Protein AF-A0AAD0YKT8-F1 (afdb_monomer_lite)

Radius of gyration: 22.86 Å; chains: 1; bounding box: 56×43×62 Å

Organism: Chryseobacterium nakagawai (NCBI:txid1241982)

Foldseek 3Di:
DVVVVVVVLVVVLCVVDDDDDDPVVQVVLVVVQVVCVVVVVVVVNQVSCQVNLCNQQVDRDGSLVSVLVVVLCVLLPVPDGSPLCRLQVVQWDADPVRHTARHDDPVLVVVLVVLVVVLVCLVPVVVVVLVVCCVPDPPVVSVVSVVVSVVVNVVSSVVNVVSVSSVSSVVSNVSNVVSVVVVVVVVVVD

pLDDT: mean 79.94, std 13.32, range [42.19, 93.19]

Sequence (190 aa):
MINEAFNLLFKIVDKFFEPKSSLKKTEELEKLFTIIRENHLENQKEIAEEKLFELQTGIKTNLAFAQKLKAFKEYVGGKYDWSVYRKIFLYLQENEQGKIIVNITKYQEYTANALMYFTLFIFGGGFITILLIESFIPKNIYHIIIFLYIVVSLFFLFLIYLISNDYLAMQVKKQVKKIEANRESQNDQI

Secondary structure (DSSP, 8-state):
-HHHHHHHHHHHHHHHHPPP--THHHHHHHHHHHHHHHTT-HHHHHHHHHHHHHHHHS----HHHHHHHHHHHHHTTS-S-HHHHHHTGGGEEE-TTS-EEE---HHHHHHHHHHHHHHHHHHHHHHHHHHHHGGGS-HHHHHHHHHHHHHHHHHHHHHHHHTHHHHHHHHHHHHHHHHHHHHHHHHTT-

Structure (mmCIF, N/CA/C/O backbone):
data_AF-A0AAD0YKT8-F1
#
_entry.id   AF-A0AAD0YKT8-F1
#
loop_
_atom_site.group_PDB
_atom_site.id
_atom_site.type_symbol
_atom_site.label_atom_id
_atom_site.label_alt_id
_atom_site.label_comp_id
_atom_site.label_asym_id
_atom_site.label_entity_id
_atom_site.label_seq_id
_atom_site.pdbx_PDB_ins_code
_atom_site.Cartn_x
_atom_site.Cartn_y
_atom_site.Cartn_z
_atom_site.occupancy
_atom_site.B_iso_or_equiv
_atom_site.auth_seq_id
_atom_site.auth_comp_id
_atom_site.auth_asym_id
_atom_site.auth_atom_id
_atom_site.pdbx_PDB_model_num
ATOM 1 N N . MET A 1 1 ? 0.828 15.350 -9.641 1.00 42.19 1 MET A N 1
ATOM 2 C CA . MET A 1 1 ? 1.537 14.595 -10.696 1.00 42.19 1 MET A CA 1
ATOM 3 C C . MET A 1 1 ? 2.024 13.210 -10.263 1.00 42.19 1 MET A C 1
ATOM 5 O O . MET A 1 1 ? 1.361 12.250 -10.619 1.00 42.19 1 MET A O 1
ATOM 9 N N . ILE A 1 2 ? 3.103 13.041 -9.480 1.00 44.03 2 ILE A N 1
ATOM 10 C CA . ILE A 1 2 ? 3.653 11.691 -9.179 1.00 44.03 2 ILE A CA 1
ATOM 11 C C . ILE A 1 2 ? 2.667 10.784 -8.401 1.00 44.03 2 ILE A C 1
ATOM 13 O O . ILE A 1 2 ? 2.453 9.635 -8.778 1.00 44.03 2 ILE A O 1
ATOM 17 N N . ASN A 1 3 ? 1.982 11.307 -7.376 1.00 51.03 3 ASN A N 1
ATOM 18 C CA . ASN A 1 3 ? 0.977 10.537 -6.620 1.00 51.03 3 ASN A CA 1
ATOM 19 C C . ASN A 1 3 ? -0.258 10.135 -7.452 1.00 51.03 3 ASN A C 1
ATOM 21 O O . ASN A 1 3 ? -0.902 9.135 -7.146 1.00 51.03 3 ASN A O 1
ATOM 25 N N . GLU A 1 4 ? -0.604 10.897 -8.492 1.00 57.62 4 GLU A N 1
ATOM 26 C CA . GLU A 1 4 ? -1.760 10.600 -9.354 1.00 57.62 4 GLU A CA 1
ATOM 27 C C . GLU A 1 4 ? -1.446 9.462 -10.323 1.00 57.62 4 GLU A C 1
ATOM 29 O O . GLU A 1 4 ? -2.275 8.572 -10.499 1.00 57.62 4 GLU A O 1
ATOM 34 N N . ALA A 1 5 ? -0.228 9.442 -10.872 1.00 53.59 5 ALA A N 1
ATOM 35 C CA . ALA A 1 5 ? 0.253 8.346 -11.707 1.00 53.59 5 ALA A CA 1
ATOM 36 C C . ALA A 1 5 ? 0.273 7.014 -10.934 1.00 53.59 5 ALA A C 1
ATOM 38 O O . ALA A 1 5 ? -0.170 5.993 -11.456 1.00 53.59 5 ALA A O 1
ATOM 39 N N . PHE A 1 6 ? 0.693 7.030 -9.663 1.00 57.69 6 PHE A N 1
ATOM 40 C CA . PHE A 1 6 ? 0.661 5.838 -8.810 1.00 57.69 6 PHE A CA 1
ATOM 41 C C . PHE A 1 6 ? -0.758 5.367 -8.508 1.00 57.69 6 PHE A C 1
ATOM 43 O O . PHE A 1 6 ? -1.052 4.183 -8.658 1.00 57.69 6 PHE A O 1
ATOM 50 N N . ASN A 1 7 ? -1.665 6.281 -8.157 1.00 63.66 7 ASN A N 1
ATOM 51 C CA . ASN A 1 7 ? -3.062 5.924 -7.909 1.00 63.66 7 ASN A CA 1
ATOM 52 C C . ASN A 1 7 ? -3.746 5.335 -9.155 1.00 63.66 7 ASN A C 1
ATOM 54 O O . ASN A 1 7 ? -4.570 4.431 -9.026 1.00 63.66 7 ASN A O 1
ATOM 58 N N . LEU A 1 8 ? -3.409 5.818 -10.356 1.00 66.00 8 LEU A N 1
ATOM 59 C CA . LEU A 1 8 ? -3.916 5.259 -11.610 1.00 66.00 8 LEU A CA 1
ATOM 60 C C . LEU A 1 8 ? -3.390 3.833 -11.844 1.00 66.00 8 LEU A C 1
ATOM 62 O O . LEU A 1 8 ? -4.160 2.946 -12.207 1.00 66.00 8 LEU A O 1
ATOM 66 N N . LEU A 1 9 ? -2.101 3.603 -11.583 1.00 54.84 9 LEU A N 1
ATOM 67 C CA . LEU A 1 9 ? -1.457 2.303 -11.765 1.00 54.84 9 LEU A CA 1
ATOM 68 C C . LEU A 1 9 ? -2.039 1.240 -10.818 1.00 54.84 9 LEU A C 1
ATOM 70 O O . LEU A 1 9 ? -2.384 0.149 -11.267 1.00 54.84 9 LEU A O 1
ATOM 74 N N . PHE A 1 10 ? -2.266 1.584 -9.544 1.00 64.12 10 PHE A N 1
ATOM 75 C CA . PHE A 1 10 ? -2.936 0.686 -8.593 1.00 64.12 10 PHE A CA 1
ATOM 76 C C . PHE A 1 10 ? -4.385 0.385 -8.976 1.00 64.12 10 PHE A C 1
ATOM 78 O O . PHE A 1 10 ? -4.797 -0.765 -8.887 1.00 64.12 10 PHE A O 1
ATOM 85 N N . LYS A 1 11 ? -5.145 1.367 -9.480 1.00 66.50 11 LYS A N 1
ATOM 86 C CA . LYS A 1 11 ? -6.510 1.121 -9.979 1.00 66.50 11 LYS A CA 1
ATOM 87 C C . LYS A 1 11 ? -6.543 0.130 -11.141 1.00 66.50 11 LYS A C 1
ATOM 89 O O . LYS A 1 11 ? -7.468 -0.674 -11.226 1.00 66.50 11 LYS A O 1
ATOM 94 N N . ILE A 1 12 ? -5.566 0.200 -12.045 1.00 66.06 12 ILE A N 1
ATOM 95 C CA . ILE A 1 12 ? -5.468 -0.728 -13.176 1.00 66.06 12 ILE A CA 1
ATOM 96 C C . ILE A 1 12 ? -5.161 -2.134 -12.663 1.00 66.06 12 ILE A C 1
ATOM 98 O O . ILE A 1 12 ? -5.879 -3.064 -13.017 1.00 66.06 12 ILE A O 1
ATOM 102 N N . VAL A 1 13 ? -4.156 -2.278 -11.794 1.00 61.44 13 VAL A N 1
ATOM 103 C CA . VAL A 1 13 ? -3.794 -3.568 -11.184 1.00 61.44 13 VAL A CA 1
ATOM 104 C C . VAL A 1 13 ? -4.985 -4.163 -10.430 1.00 61.44 13 VAL A C 1
ATOM 106 O O . VAL A 1 13 ? -5.355 -5.307 -10.671 1.00 61.44 13 VAL A O 1
ATOM 109 N N . ASP A 1 14 ? -5.661 -3.372 -9.601 1.00 63.09 14 ASP A N 1
ATOM 110 C CA . ASP A 1 14 ? -6.811 -3.825 -8.818 1.00 63.09 14 ASP A CA 1
ATOM 111 C C . ASP A 1 14 ? -7.956 -4.335 -9.700 1.00 63.09 14 ASP A C 1
ATOM 113 O O . ASP A 1 14 ? -8.530 -5.388 -9.425 1.00 63.09 14 ASP A O 1
ATOM 117 N N . LYS A 1 15 ? -8.228 -3.663 -10.824 1.00 66.06 15 LYS A N 1
ATOM 118 C CA . LYS A 1 15 ? -9.271 -4.074 -11.773 1.00 66.06 15 LYS A CA 1
ATOM 119 C C . LYS A 1 15 ? -9.004 -5.442 -12.416 1.00 66.06 15 LYS A C 1
ATOM 121 O O . LYS A 1 15 ? -9.956 -6.123 -12.788 1.00 66.06 15 LYS A O 1
ATOM 126 N N . PHE A 1 16 ? -7.742 -5.846 -12.560 1.00 53.19 16 PHE A N 1
ATOM 127 C CA . PHE A 1 16 ? -7.382 -7.153 -13.120 1.00 53.19 16 PHE A CA 1
ATOM 128 C C . PHE A 1 16 ? -7.473 -8.299 -12.102 1.00 53.19 16 PHE A C 1
ATOM 130 O O . PHE A 1 16 ? -7.630 -9.446 -12.514 1.00 53.19 16 PHE A O 1
ATOM 137 N N . PHE A 1 17 ? -7.408 -8.006 -10.798 1.00 53.75 17 PHE A N 1
ATOM 138 C CA . PHE A 1 17 ? -7.297 -9.021 -9.740 1.00 53.75 17 PHE A CA 1
ATOM 139 C C . PHE A 1 17 ? -8.475 -9.055 -8.748 1.00 53.75 17 PHE A C 1
ATOM 141 O O . PHE A 1 17 ? -8.468 -9.870 -7.826 1.00 53.75 17 PHE A O 1
ATOM 148 N N . GLU A 1 18 ? -9.499 -8.212 -8.903 1.00 53.56 18 GLU A N 1
ATOM 149 C CA . GLU A 1 18 ? -10.635 -8.176 -7.974 1.00 53.56 18 GLU A CA 1
ATOM 150 C C . GLU A 1 18 ? -11.620 -9.355 -8.141 1.00 53.56 18 GLU A C 1
ATOM 152 O O . GLU A 1 18 ? -12.214 -9.534 -9.209 1.00 53.56 18 GLU A O 1
ATOM 157 N N . PRO A 1 19 ? -11.901 -10.130 -7.072 1.00 46.78 19 PRO A N 1
ATOM 158 C CA . PRO A 1 19 ? -13.000 -11.087 -7.072 1.00 46.78 19 PRO A CA 1
ATOM 159 C C . PRO A 1 19 ? -14.358 -10.384 -6.882 1.00 46.78 19 PRO A C 1
ATOM 161 O O . PRO A 1 19 ? -14.564 -9.622 -5.934 1.00 46.78 19 PRO A O 1
ATOM 164 N N . LYS A 1 20 ? -15.323 -10.689 -7.763 1.00 44.91 20 LYS A N 1
ATOM 165 C CA . LYS A 1 20 ? -16.734 -10.261 -7.663 1.00 44.91 20 LYS A CA 1
ATOM 166 C C . LYS A 1 20 ? -17.382 -10.851 -6.402 1.00 44.91 20 LYS A C 1
ATOM 168 O O . LYS A 1 20 ? -17.453 -12.070 -6.276 1.00 44.91 20 LYS A O 1
ATOM 173 N N . SER A 1 21 ? -17.916 -10.018 -5.505 1.00 51.94 21 SER A N 1
ATOM 174 C CA . SER A 1 21 ? -18.688 -10.478 -4.334 1.00 51.94 21 SER A CA 1
ATOM 175 C C . SER A 1 21 ? -20.163 -10.058 -4.415 1.00 51.94 21 SER A C 1
ATOM 177 O O . SER A 1 21 ? -20.499 -9.025 -4.991 1.00 51.94 21 SER A O 1
ATOM 179 N N . SER A 1 22 ? -21.054 -10.927 -3.921 1.00 47.28 22 SER A N 1
ATOM 180 C CA . SER A 1 22 ? -22.502 -10.915 -4.175 1.00 47.28 22 SER A CA 1
ATOM 181 C C . SER A 1 22 ? -23.317 -10.204 -3.082 1.00 47.28 22 SER A C 1
ATOM 183 O O . SER A 1 22 ? -23.338 -10.660 -1.939 1.00 47.28 22 SER A O 1
ATOM 185 N N . LEU A 1 23 ? -24.090 -9.185 -3.470 1.00 50.62 23 LEU A N 1
ATOM 186 C CA . LEU A 1 23 ? -25.026 -8.395 -2.645 1.00 50.62 23 LEU A CA 1
ATOM 187 C C . LEU A 1 23 ? -26.117 -9.201 -1.899 1.00 50.62 23 LEU A C 1
ATOM 189 O O . LEU A 1 23 ? -26.673 -8.713 -0.923 1.00 50.62 23 LEU A O 1
ATOM 193 N N . LYS A 1 24 ? -26.413 -10.442 -2.312 1.00 51.94 24 LYS A N 1
ATOM 194 C CA . LYS A 1 24 ? -27.511 -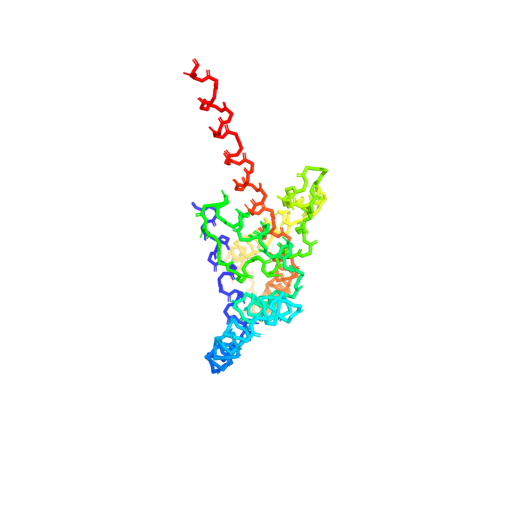11.263 -1.757 1.00 51.94 24 LYS A CA 1
ATOM 195 C C . LYS A 1 24 ? -27.321 -11.718 -0.300 1.00 51.94 24 LYS A C 1
ATOM 197 O O . LYS A 1 24 ? -28.300 -12.049 0.351 1.00 51.94 24 LYS A O 1
ATOM 202 N N . LYS A 1 25 ? -26.084 -11.757 0.214 1.00 57.28 25 LYS A N 1
ATOM 203 C CA . LYS A 1 25 ? -25.793 -12.244 1.579 1.00 57.28 25 LYS A CA 1
ATOM 204 C C . LYS A 1 25 ? -26.094 -11.222 2.683 1.00 57.28 25 LYS A C 1
ATOM 206 O O . LYS A 1 25 ? -26.173 -11.605 3.845 1.00 57.28 25 LYS A O 1
ATOM 211 N N . THR A 1 26 ? -26.234 -9.943 2.343 1.00 60.00 26 THR A N 1
ATOM 212 C CA . THR A 1 26 ? -26.329 -8.854 3.327 1.00 60.00 26 THR A CA 1
ATOM 213 C C . THR A 1 26 ? -27.750 -8.695 3.883 1.00 60.00 26 THR A C 1
ATOM 215 O O . THR A 1 26 ? -27.910 -8.541 5.090 1.00 60.00 26 THR A O 1
ATOM 218 N N . GLU A 1 27 ? -28.781 -8.831 3.040 1.00 64.25 27 GLU A N 1
ATOM 219 C CA . GLU A 1 27 ? -30.197 -8.718 3.447 1.00 64.25 27 GLU A CA 1
ATOM 220 C C . GLU A 1 27 ? -30.650 -9.846 4.389 1.00 64.25 27 GLU A C 1
ATOM 222 O O . GLU A 1 27 ? -31.401 -9.613 5.336 1.00 64.25 27 GLU A O 1
ATOM 227 N N . GLU A 1 28 ? -30.203 -11.085 4.155 1.00 65.44 28 GLU A N 1
ATOM 228 C CA . GLU A 1 28 ? -30.538 -12.220 5.030 1.00 65.44 28 GLU A CA 1
ATOM 229 C C . GLU A 1 28 ? -29.922 -12.059 6.426 1.00 65.44 28 GLU A C 1
ATOM 231 O O . GLU A 1 28 ? -30.530 -12.446 7.425 1.00 65.44 28 GLU A O 1
ATOM 236 N N . LEU A 1 29 ? -28.747 -11.426 6.510 1.00 62.66 29 LEU A N 1
ATOM 237 C CA . LEU A 1 29 ? -28.078 -11.171 7.779 1.00 62.66 29 LEU A CA 1
ATOM 238 C C . LEU A 1 29 ? -28.709 -10.021 8.568 1.00 62.66 29 LEU A C 1
ATOM 240 O O . LEU A 1 29 ? -28.784 -10.101 9.791 1.00 62.66 29 LEU A O 1
ATOM 244 N N . GLU A 1 30 ? -29.193 -8.975 7.893 1.00 64.88 30 GLU A N 1
ATOM 245 C CA . GLU A 1 30 ? -29.959 -7.896 8.535 1.00 64.88 30 GLU A CA 1
ATOM 246 C C . GLU A 1 30 ? -31.268 -8.416 9.146 1.00 64.88 30 GLU A C 1
ATOM 248 O O . GLU A 1 30 ? -31.637 -8.038 10.263 1.00 64.88 30 GLU A O 1
ATOM 253 N N . LYS A 1 31 ? -31.938 -9.357 8.471 1.00 68.94 31 LYS A N 1
ATOM 254 C CA . LYS A 1 31 ? -33.112 -10.046 9.029 1.00 68.94 31 LYS A CA 1
ATOM 255 C C . LYS A 1 31 ? -32.754 -10.867 10.266 1.00 68.94 31 LYS A C 1
ATOM 257 O O . LYS A 1 31 ? -33.456 -10.780 11.271 1.00 68.94 31 LYS A O 1
ATOM 262 N N . LEU A 1 32 ? -31.637 -11.599 10.231 1.00 63.81 32 LEU A N 1
ATOM 263 C CA . LEU A 1 32 ? -31.126 -12.338 11.391 1.00 63.81 32 LEU A CA 1
ATOM 264 C C . LEU A 1 32 ? -30.825 -11.396 12.573 1.00 63.81 32 LEU A C 1
ATOM 266 O O . LEU A 1 32 ? -31.144 -11.705 13.718 1.00 63.81 32 LEU A O 1
ATOM 270 N N . PHE A 1 33 ? -30.283 -10.212 12.286 1.00 64.38 33 PHE A N 1
ATOM 271 C CA . PHE A 1 33 ? -30.020 -9.162 13.270 1.00 64.38 33 PHE A CA 1
ATOM 272 C C . PHE A 1 33 ? -31.267 -8.644 13.965 1.00 64.38 33 PHE A C 1
ATOM 274 O O . PHE A 1 33 ? -31.279 -8.444 15.179 1.00 64.38 33 PHE A O 1
ATOM 281 N N . THR A 1 34 ? -32.306 -8.413 13.169 1.00 66.62 34 THR A N 1
ATOM 282 C CA . THR A 1 34 ? -33.594 -7.925 13.653 1.00 66.62 34 THR A CA 1
ATOM 283 C C . THR A 1 34 ? -34.168 -8.922 14.661 1.00 66.62 34 THR A C 1
ATOM 285 O O . THR A 1 34 ? -34.516 -8.537 15.773 1.00 66.62 34 THR A O 1
ATOM 288 N N . ILE A 1 35 ? -34.097 -10.219 14.342 1.00 66.62 35 ILE A N 1
ATOM 289 C CA . ILE A 1 35 ? -34.542 -11.314 15.213 1.00 66.62 35 ILE A CA 1
ATOM 290 C C . ILE A 1 35 ? -33.704 -11.404 16.500 1.00 66.62 35 ILE A C 1
ATOM 292 O O . ILE A 1 35 ? -34.259 -11.560 17.586 1.00 66.62 35 ILE A O 1
ATOM 296 N N . ILE A 1 36 ? -32.374 -11.293 16.419 1.00 63.44 36 ILE A N 1
ATOM 297 C CA . ILE A 1 36 ? -31.488 -11.352 17.600 1.00 63.44 36 ILE A CA 1
ATOM 298 C C . ILE A 1 36 ? -31.750 -10.168 18.543 1.00 63.44 36 ILE A C 1
ATOM 300 O O . ILE A 1 36 ? -31.779 -10.342 19.763 1.00 63.44 36 ILE A O 1
ATOM 304 N N . ARG A 1 37 ? -31.979 -8.973 17.980 1.00 62.53 37 ARG A N 1
ATOM 305 C CA . ARG A 1 37 ? -32.278 -7.752 18.738 1.00 62.53 37 ARG A CA 1
ATOM 306 C C . ARG A 1 37 ? -33.639 -7.822 19.428 1.00 62.53 37 ARG A C 1
ATOM 308 O O . ARG A 1 37 ? -33.756 -7.367 20.559 1.00 62.53 37 ARG A O 1
ATOM 315 N N . GLU A 1 38 ? -34.641 -8.385 18.760 1.00 65.56 38 GLU A N 1
ATOM 316 C CA . GLU A 1 38 ? -36.001 -8.537 19.293 1.00 65.56 38 GLU A CA 1
ATOM 317 C C . GLU A 1 38 ? -36.100 -9.589 20.407 1.00 65.56 38 GLU A C 1
ATOM 319 O O . GLU A 1 38 ? -36.952 -9.469 21.280 1.00 65.56 38 GLU A O 1
ATOM 324 N N . ASN A 1 39 ? -35.210 -10.586 20.424 1.00 67.31 39 ASN A N 1
ATOM 325 C CA . ASN A 1 39 ? -35.242 -11.686 21.395 1.00 67.31 39 ASN A CA 1
ATOM 326 C C . ASN A 1 39 ? -34.249 -11.534 22.566 1.00 67.31 39 ASN A C 1
ATOM 328 O O . ASN A 1 39 ? -34.044 -12.491 23.308 1.00 67.31 39 ASN A O 1
ATOM 332 N N . HIS A 1 40 ? -33.623 -10.362 22.743 1.00 58.72 40 HIS A N 1
ATOM 333 C CA . HIS A 1 40 ? -32.665 -10.080 23.830 1.00 58.72 40 HIS A CA 1
ATOM 334 C C . HIS A 1 40 ? -31.523 -11.113 23.958 1.00 58.72 40 HIS A C 1
ATOM 336 O O . HIS A 1 40 ? -31.027 -11.397 25.048 1.00 58.72 40 HIS A O 1
ATOM 342 N N . LEU A 1 41 ? -31.074 -11.682 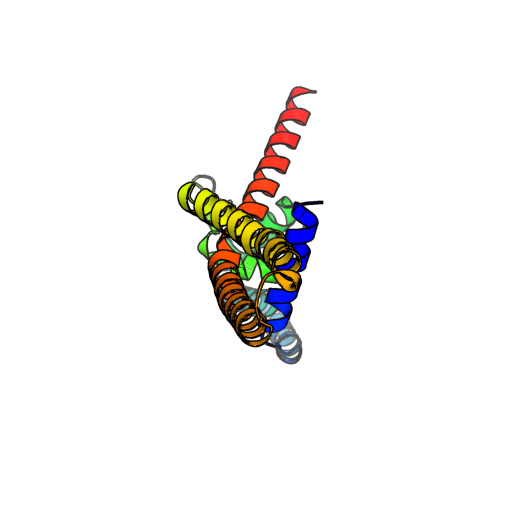22.835 1.00 60.28 41 LEU A N 1
ATOM 343 C CA . LEU A 1 41 ? -29.986 -12.663 22.800 1.00 60.28 41 LEU A CA 1
ATOM 344 C C . LEU A 1 41 ? -28.626 -11.949 22.806 1.00 60.28 41 LEU A C 1
ATOM 346 O O . LEU A 1 41 ? -27.893 -11.953 21.817 1.00 60.28 41 LEU A O 1
ATOM 350 N N . GLU A 1 42 ? -28.296 -11.321 23.934 1.00 61.69 42 GLU A N 1
ATOM 351 C CA . GLU A 1 42 ? -27.117 -10.458 24.113 1.00 61.69 42 GLU A CA 1
ATOM 352 C C . GLU A 1 42 ? -25.803 -11.171 23.738 1.00 61.69 42 GLU A C 1
ATOM 354 O O . GLU A 1 42 ? -24.990 -10.626 22.994 1.00 61.69 42 GLU A O 1
ATOM 359 N N . ASN A 1 43 ? -25.660 -12.446 24.120 1.00 59.66 43 ASN A N 1
ATOM 360 C CA . ASN A 1 43 ? -24.484 -13.270 23.806 1.00 59.66 43 ASN A CA 1
ATOM 361 C C . ASN A 1 43 ? -24.345 -13.614 22.309 1.00 59.66 43 ASN A C 1
ATOM 363 O O . ASN A 1 43 ? -23.267 -13.996 21.861 1.00 59.66 43 ASN A O 1
ATOM 367 N N . GLN A 1 44 ? -25.424 -13.523 21.524 1.00 65.62 44 GLN A N 1
ATOM 368 C CA . GLN A 1 44 ? -25.399 -13.779 20.075 1.00 65.62 44 GLN A CA 1
ATOM 369 C C . GLN A 1 44 ? -25.286 -12.492 19.254 1.00 65.62 44 GLN A C 1
ATOM 371 O O . GLN A 1 44 ? -24.928 -12.540 18.076 1.00 65.62 44 GLN A O 1
ATOM 376 N N . LYS A 1 45 ? -25.562 -11.341 19.875 1.00 69.81 45 LYS A N 1
ATOM 377 C CA . LYS A 1 45 ? -25.492 -10.027 19.240 1.00 69.81 45 LYS A CA 1
ATOM 378 C C . LYS A 1 45 ? -24.069 -9.688 18.807 1.00 69.81 45 LYS A C 1
ATOM 380 O O . LYS A 1 45 ? -23.880 -9.268 17.672 1.00 69.81 45 LYS A O 1
ATOM 385 N N . GLU A 1 46 ? -23.071 -9.943 19.652 1.00 74.00 46 GLU A N 1
ATOM 386 C CA . GLU A 1 46 ? -21.668 -9.660 19.316 1.00 74.00 46 GLU A CA 1
ATOM 387 C C . GLU A 1 46 ? -21.191 -10.475 18.108 1.00 74.00 46 GLU A C 1
ATOM 389 O O . GLU A 1 46 ? -20.654 -9.923 17.150 1.00 74.00 46 GLU A O 1
ATOM 394 N N . ILE A 1 47 ? -21.485 -11.777 18.102 1.00 75.31 47 ILE A N 1
ATOM 395 C CA . ILE A 1 47 ? -21.138 -12.692 17.005 1.00 75.31 47 ILE A CA 1
ATOM 396 C C . ILE A 1 47 ? -21.827 -12.265 15.703 1.00 75.31 47 ILE A C 1
ATOM 398 O O . ILE A 1 47 ? -21.233 -12.323 14.621 1.00 75.31 47 ILE A O 1
ATOM 402 N N . ALA A 1 48 ? -23.083 -11.823 15.789 1.00 70.75 48 ALA A N 1
ATOM 403 C CA . ALA A 1 48 ? -23.790 -11.282 14.641 1.00 70.75 48 ALA A CA 1
ATOM 404 C C . ALA A 1 48 ? -23.111 -9.997 14.137 1.00 70.75 48 ALA A C 1
ATOM 406 O O . ALA A 1 48 ? -22.904 -9.866 12.930 1.00 70.75 48 ALA A O 1
ATOM 407 N N . GLU A 1 49 ? -22.711 -9.077 15.025 1.00 75.12 49 GLU A N 1
ATOM 408 C CA . GLU A 1 49 ? -22.110 -7.782 14.651 1.00 75.12 49 GLU A CA 1
ATOM 409 C C . GLU A 1 49 ? -20.759 -7.989 13.964 1.00 75.12 49 GLU A C 1
ATOM 411 O O . GLU A 1 49 ? -20.482 -7.359 12.939 1.00 75.12 49 GLU A O 1
ATOM 416 N N . GLU A 1 50 ? -19.966 -8.940 14.454 1.00 78.62 50 GLU A N 1
ATOM 417 C CA . GLU A 1 50 ? -18.735 -9.394 13.808 1.00 78.62 50 GLU A CA 1
ATOM 418 C C . GLU A 1 50 ? -18.999 -9.950 12.408 1.00 78.62 50 GLU A C 1
ATOM 420 O O . GLU A 1 50 ? -18.307 -9.593 11.452 1.00 78.62 50 GLU A O 1
ATOM 425 N N . LYS A 1 51 ? -20.031 -10.786 12.252 1.00 73.81 51 LYS A N 1
ATOM 426 C CA . LYS A 1 51 ? -20.391 -11.372 10.955 1.00 73.81 51 LYS A CA 1
ATOM 427 C C . LYS A 1 51 ? -20.911 -10.345 9.959 1.00 73.81 51 LYS A C 1
ATOM 429 O O . LYS A 1 51 ? -20.565 -10.417 8.779 1.00 73.81 51 LYS A O 1
ATOM 434 N N . LEU A 1 52 ? -21.705 -9.380 10.411 1.00 76.56 52 LEU A N 1
ATOM 435 C CA . LEU A 1 52 ? -22.172 -8.277 9.577 1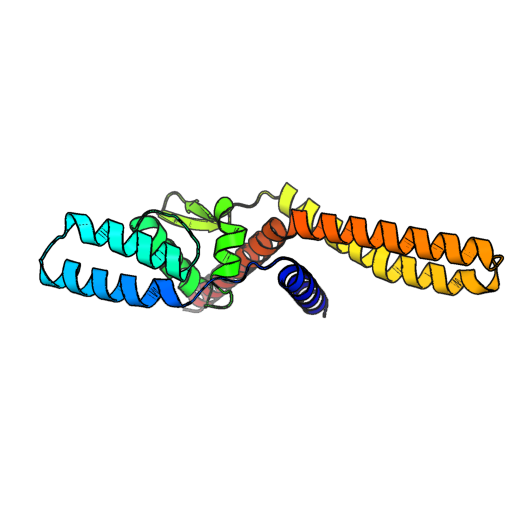.00 76.56 52 LEU A CA 1
ATOM 436 C C . LEU A 1 52 ? -20.998 -7.404 9.136 1.00 76.56 52 LEU A C 1
ATOM 438 O O . LEU A 1 52 ? -20.896 -7.053 7.962 1.00 76.56 52 LEU A O 1
ATOM 442 N N . PHE A 1 53 ? -20.077 -7.109 10.054 1.00 80.75 53 PHE A N 1
ATOM 443 C CA . PHE A 1 53 ? -18.858 -6.381 9.735 1.00 80.75 53 PHE A CA 1
ATOM 444 C C . PHE A 1 53 ? -17.988 -7.134 8.722 1.00 80.75 53 PHE A C 1
ATOM 446 O O . PHE A 1 53 ? -17.548 -6.537 7.738 1.00 80.75 53 PHE A O 1
ATOM 453 N N . GLU A 1 54 ? -17.787 -8.441 8.907 1.00 81.00 54 GLU A N 1
ATOM 454 C CA . GLU A 1 54 ? -17.066 -9.308 7.969 1.00 81.00 54 GLU A CA 1
ATOM 455 C C . GLU A 1 54 ? -17.716 -9.288 6.582 1.00 81.00 54 GLU A C 1
ATOM 457 O O . GLU A 1 54 ? -17.016 -9.199 5.578 1.00 81.00 54 GLU A O 1
ATOM 462 N N . LEU A 1 55 ? -19.045 -9.305 6.496 1.00 74.38 55 LEU A N 1
ATOM 463 C CA . LEU A 1 55 ? -19.757 -9.258 5.218 1.00 74.38 55 LEU A CA 1
ATOM 464 C C . LEU A 1 55 ? -19.685 -7.891 4.535 1.00 74.38 55 LEU A C 1
ATOM 466 O O . LEU A 1 55 ? -19.517 -7.827 3.319 1.00 74.38 55 LEU A O 1
ATOM 470 N N . GLN A 1 56 ? -19.779 -6.804 5.301 1.00 76.81 56 GLN A N 1
ATOM 471 C CA . GLN A 1 56 ? -19.708 -5.442 4.768 1.00 76.81 56 GLN A CA 1
ATOM 472 C C . GLN A 1 56 ? -18.292 -5.055 4.329 1.00 76.81 56 GLN A C 1
ATOM 474 O O . GLN A 1 56 ? -18.117 -4.330 3.351 1.00 76.81 56 GLN A O 1
ATOM 479 N N . THR A 1 57 ? -17.275 -5.504 5.064 1.00 79.88 57 THR A N 1
ATOM 480 C CA . THR A 1 57 ? -15.888 -5.042 4.887 1.00 79.88 57 THR A CA 1
ATOM 481 C C . THR A 1 57 ? -14.963 -6.102 4.293 1.00 79.88 57 THR A C 1
ATOM 483 O O . THR A 1 57 ? -13.907 -5.775 3.750 1.00 79.88 57 THR A O 1
ATOM 486 N N . GLY A 1 58 ? -15.344 -7.379 4.366 1.00 78.94 58 GLY A N 1
ATOM 487 C CA . GLY A 1 58 ? -14.488 -8.516 4.038 1.00 78.94 58 GLY A CA 1
ATOM 488 C C . GLY A 1 58 ? -13.388 -8.780 5.070 1.00 78.94 58 GLY A C 1
ATOM 489 O O . GLY A 1 58 ? -12.438 -9.491 4.748 1.00 78.94 58 GLY A O 1
ATOM 490 N N . ILE A 1 59 ? -13.463 -8.176 6.261 1.00 83.62 59 ILE A N 1
ATOM 491 C CA . ILE A 1 59 ? -12.455 -8.284 7.321 1.00 83.62 59 ILE A CA 1
ATOM 492 C C . ILE A 1 59 ? -13.025 -9.114 8.469 1.00 83.62 59 ILE A C 1
ATOM 494 O O . ILE A 1 59 ? -13.985 -8.710 9.121 1.00 83.62 59 ILE A O 1
ATOM 498 N N . LYS A 1 60 ? -12.396 -10.256 8.750 1.00 85.00 60 LYS A N 1
ATOM 499 C CA . LYS A 1 60 ? -12.730 -11.087 9.906 1.00 85.00 60 LYS A CA 1
ATOM 500 C C . LYS A 1 60 ? -11.955 -10.595 11.127 1.00 85.00 60 LYS A C 1
ATOM 502 O O . LYS A 1 60 ? -10.733 -10.711 11.166 1.00 85.00 60 LYS A O 1
ATOM 507 N N . THR A 1 61 ? -12.657 -10.045 12.109 1.00 85.44 61 THR A N 1
ATOM 508 C CA . THR A 1 61 ? -12.070 -9.549 13.360 1.00 85.44 61 THR A CA 1
ATOM 509 C C . THR A 1 61 ? -13.106 -9.575 14.483 1.00 85.44 61 THR A C 1
ATOM 511 O O . THR A 1 61 ? -14.282 -9.810 14.210 1.00 85.44 61 THR A O 1
ATOM 514 N N . ASN A 1 62 ? -12.672 -9.356 15.724 1.00 86.62 62 ASN A N 1
ATOM 515 C CA . ASN A 1 62 ? -13.580 -9.272 16.866 1.00 86.62 62 ASN A CA 1
ATOM 516 C C . ASN A 1 62 ? -14.305 -7.916 16.925 1.00 86.62 62 ASN A C 1
ATOM 518 O O . ASN A 1 62 ? -13.858 -6.931 16.325 1.00 86.62 62 ASN A O 1
ATOM 522 N N . LEU A 1 63 ? -15.409 -7.846 17.669 1.00 83.19 63 LEU A N 1
ATOM 523 C CA . LEU A 1 63 ? -16.247 -6.647 17.721 1.00 83.19 63 LEU A CA 1
ATOM 524 C C . LEU A 1 63 ? -15.495 -5.412 18.240 1.00 83.19 63 LEU A C 1
ATOM 526 O O . LEU A 1 63 ? -15.607 -4.327 17.662 1.00 83.19 63 LEU A O 1
ATOM 530 N N . ALA A 1 64 ? -14.688 -5.573 19.290 1.00 85.94 64 ALA A N 1
ATOM 531 C CA . ALA A 1 64 ? -13.921 -4.478 19.883 1.00 85.94 64 ALA A CA 1
ATOM 532 C C . ALA A 1 64 ? -12.947 -3.847 18.869 1.00 85.94 64 ALA A C 1
ATOM 534 O O . ALA A 1 64 ? -12.881 -2.624 18.724 1.00 85.94 64 ALA A O 1
ATOM 535 N N . PHE A 1 65 ? -12.230 -4.676 18.111 1.00 86.75 65 PHE A N 1
ATOM 536 C CA . PHE A 1 65 ? -11.321 -4.222 17.066 1.00 86.75 65 PHE A CA 1
ATOM 537 C C . PHE A 1 65 ? -12.084 -3.656 15.864 1.00 86.75 65 PHE A C 1
ATOM 539 O O . PHE A 1 65 ? -11.665 -2.649 15.296 1.00 86.75 65 PHE A O 1
ATOM 546 N N . ALA A 1 66 ? -13.229 -4.238 15.488 1.00 87.12 66 ALA A N 1
ATOM 547 C CA . ALA A 1 66 ? -14.083 -3.713 14.420 1.00 87.12 66 ALA A CA 1
ATOM 548 C C . ALA A 1 66 ? -14.559 -2.281 14.719 1.00 87.12 66 ALA A C 1
ATOM 550 O O . ALA A 1 66 ? -14.517 -1.416 13.841 1.00 87.12 66 ALA A O 1
ATOM 551 N N . GLN A 1 67 ? -14.964 -2.004 15.962 1.00 88.56 67 GLN A N 1
ATOM 552 C CA . GLN A 1 67 ? -15.359 -0.662 16.401 1.00 88.56 67 GLN A CA 1
ATOM 553 C C . GLN A 1 67 ? -14.184 0.321 16.346 1.00 88.56 67 GLN A C 1
ATOM 555 O O . GLN A 1 67 ? -14.313 1.402 15.765 1.00 88.56 67 GLN A O 1
ATOM 560 N N . LYS A 1 68 ? -13.009 -0.076 16.853 1.00 91.31 68 LYS A N 1
ATOM 561 C CA . LYS A 1 68 ? -11.782 0.729 16.734 1.00 91.31 68 LYS A CA 1
ATOM 562 C C . LYS A 1 68 ? -11.416 0.992 15.273 1.00 91.31 68 LYS A C 1
ATOM 564 O O . LYS A 1 68 ? -10.980 2.091 14.941 1.00 91.31 68 LYS A O 1
ATOM 569 N N . LEU A 1 69 ? -11.634 0.022 14.384 1.00 90.38 69 LEU A N 1
ATOM 570 C CA . LEU A 1 69 ? -11.340 0.147 12.957 1.00 90.38 69 LEU A CA 1
ATOM 571 C C . LEU A 1 69 ? -12.296 1.107 12.242 1.00 90.38 69 LEU A C 1
ATOM 573 O O . LEU A 1 69 ? -11.854 1.885 11.395 1.00 90.38 69 LEU A O 1
ATOM 577 N N . LYS A 1 70 ? -13.583 1.112 12.612 1.00 88.94 70 LYS A N 1
ATOM 578 C CA . LYS A 1 70 ? -14.550 2.128 12.161 1.00 88.94 70 LYS A CA 1
ATOM 579 C C . LYS A 1 70 ? -14.124 3.528 12.604 1.00 88.94 70 LYS A C 1
ATOM 581 O O . LYS A 1 70 ? -13.979 4.402 11.751 1.00 88.94 70 LYS A O 1
ATOM 586 N N . ALA A 1 71 ? -13.803 3.701 13.887 1.00 89.81 71 ALA A N 1
ATOM 587 C CA . ALA A 1 71 ? -13.318 4.974 14.419 1.00 89.81 71 ALA A CA 1
ATOM 588 C C . ALA A 1 71 ? -12.010 5.428 13.742 1.00 89.81 71 ALA A C 1
ATOM 590 O O . ALA A 1 71 ? -11.838 6.604 13.428 1.00 89.81 71 ALA A O 1
ATOM 591 N N . PHE A 1 72 ? -11.096 4.498 13.446 1.00 91.00 72 PHE A N 1
ATOM 592 C CA . PHE A 1 72 ? -9.867 4.793 12.711 1.00 91.00 72 PHE A CA 1
ATOM 593 C C . PHE A 1 72 ? -10.141 5.249 11.272 1.00 91.00 72 PHE A C 1
ATOM 595 O O . PHE A 1 72 ? -9.533 6.209 10.800 1.00 91.00 72 PHE A O 1
ATOM 602 N N . LYS A 1 73 ? -11.076 4.608 10.561 1.00 90.00 73 LYS A N 1
ATOM 603 C CA . LYS A 1 73 ? -11.474 5.029 9.209 1.00 90.00 73 LYS A CA 1
ATOM 604 C C . LYS A 1 73 ? -12.052 6.446 9.197 1.00 90.00 73 LYS A C 1
ATOM 606 O O . LYS A 1 73 ? -11.704 7.241 8.319 1.00 90.00 73 LYS A O 1
ATOM 611 N N . GLU A 1 74 ? -12.902 6.762 10.168 1.00 88.62 74 GLU A N 1
ATOM 612 C CA . GLU A 1 74 ? -13.449 8.109 10.357 1.00 88.62 74 GLU A CA 1
ATOM 613 C C . GLU A 1 74 ? -12.342 9.115 10.682 1.00 88.62 74 GLU A C 1
ATOM 615 O O . GLU A 1 74 ? -12.268 10.172 10.056 1.00 88.62 74 GLU A O 1
ATOM 620 N N . TYR A 1 75 ? -11.414 8.750 11.570 1.00 87.44 75 TYR A N 1
ATOM 621 C CA . TYR A 1 75 ? -10.254 9.570 11.918 1.00 87.44 75 TYR A CA 1
ATOM 622 C C . TYR A 1 75 ? -9.380 9.906 10.701 1.00 87.44 75 TYR A C 1
ATOM 624 O O . TYR A 1 75 ? -8.957 11.050 10.549 1.00 87.44 75 TYR A O 1
ATOM 632 N N . VAL A 1 76 ? -9.153 8.948 9.794 1.00 86.12 76 VAL A N 1
ATOM 633 C CA . VAL A 1 76 ? -8.389 9.146 8.544 1.00 86.12 76 VAL A CA 1
ATOM 634 C C . VAL A 1 76 ? -9.164 9.986 7.503 1.00 86.12 76 VAL A C 1
ATOM 636 O O . VAL A 1 76 ? -8.621 10.342 6.452 1.00 86.12 76 VAL A O 1
ATOM 639 N N . GLY A 1 77 ? -10.411 10.367 7.799 1.00 77.00 77 GLY A N 1
ATOM 640 C CA . GLY A 1 77 ? -11.236 11.267 6.993 1.00 77.00 77 GLY A CA 1
ATOM 641 C C . GLY A 1 77 ? -12.001 10.572 5.869 1.00 77.00 77 GLY A C 1
ATOM 642 O O . GLY A 1 77 ? -12.301 11.207 4.862 1.00 77.00 77 GLY A O 1
ATOM 643 N N . GLY A 1 78 ? -12.250 9.260 5.975 1.00 74.75 78 GLY A N 1
ATOM 644 C CA . GLY A 1 78 ? -13.064 8.512 5.004 1.00 74.75 78 GLY A CA 1
ATOM 645 C C . GLY A 1 78 ? -12.482 8.418 3.586 1.00 74.75 78 GLY A C 1
ATOM 646 O O . GLY A 1 78 ? -13.145 7.917 2.686 1.00 74.75 78 GLY A O 1
ATOM 647 N N . LYS A 1 79 ? -11.236 8.862 3.379 1.00 78.31 79 LYS A N 1
ATOM 648 C CA . LYS A 1 79 ? -10.567 8.914 2.068 1.00 78.31 79 LYS A CA 1
ATOM 649 C C . LYS A 1 79 ? -10.406 7.542 1.400 1.00 78.31 79 LYS A C 1
ATOM 651 O O . LYS A 1 79 ? -10.256 7.474 0.183 1.00 78.31 79 LYS A O 1
ATOM 656 N N . TYR A 1 80 ? -10.378 6.471 2.191 1.00 84.06 80 TYR A N 1
ATOM 657 C CA . TYR A 1 80 ? -10.120 5.114 1.722 1.00 84.06 80 TYR A CA 1
ATOM 658 C C . TYR A 1 80 ? -11.339 4.208 1.941 1.00 84.06 80 TYR A C 1
ATOM 660 O O . TYR A 1 80 ? -11.990 4.234 2.991 1.00 84.06 80 TYR A O 1
ATOM 668 N N . ASP A 1 81 ? -11.622 3.360 0.956 1.00 86.06 81 ASP A N 1
ATOM 669 C CA . ASP A 1 81 ? -12.675 2.352 1.046 1.00 86.06 81 ASP A CA 1
ATOM 670 C C . ASP A 1 81 ? -12.262 1.160 1.911 1.00 86.06 81 ASP A C 1
ATOM 672 O O . ASP A 1 81 ? -11.083 0.920 2.174 1.00 86.06 81 ASP A O 1
ATOM 676 N N . TRP A 1 82 ? -13.249 0.366 2.341 1.00 86.25 82 TRP A N 1
ATOM 677 C CA . TRP A 1 82 ? -13.003 -0.855 3.118 1.00 86.25 82 TRP A CA 1
ATOM 678 C C . TRP A 1 82 ? -12.112 -1.870 2.386 1.00 86.25 82 TRP A C 1
ATOM 680 O O . TRP A 1 82 ? -11.389 -2.620 3.037 1.00 86.25 82 TRP A O 1
ATOM 690 N N . SER A 1 83 ? -12.071 -1.832 1.050 1.00 84.62 83 SER A N 1
ATOM 691 C CA . SER A 1 83 ? -11.146 -2.630 0.236 1.00 84.62 83 SER A CA 1
ATOM 692 C C . SER A 1 83 ? -9.673 -2.343 0.554 1.00 84.62 83 SER A C 1
ATOM 694 O O . SER A 1 83 ? -8.871 -3.276 0.605 1.00 84.62 83 SER A O 1
ATOM 696 N N . VAL A 1 84 ? -9.320 -1.081 0.824 1.00 86.81 84 VAL A N 1
ATOM 697 C CA . VAL A 1 84 ? -7.962 -0.672 1.208 1.00 86.81 84 VAL A CA 1
ATOM 698 C C . VAL A 1 84 ? -7.643 -1.185 2.605 1.00 86.81 84 VAL A C 1
ATOM 700 O O . VAL A 1 84 ? -6.620 -1.838 2.787 1.00 86.81 84 VAL A O 1
ATOM 703 N N . TYR A 1 85 ? -8.540 -0.968 3.573 1.00 87.75 85 TYR A N 1
ATOM 704 C CA . TYR A 1 85 ? -8.365 -1.457 4.947 1.00 87.75 85 TYR A CA 1
ATOM 705 C C . TYR A 1 85 ? -8.226 -2.979 5.011 1.00 87.75 85 TYR A C 1
ATOM 707 O O . TYR A 1 85 ? -7.421 -3.485 5.787 1.00 87.75 85 TYR A O 1
ATOM 715 N N . ARG A 1 86 ? -8.937 -3.708 4.143 1.00 88.00 86 ARG A N 1
ATOM 716 C CA . ARG A 1 86 ? -8.792 -5.159 3.997 1.00 88.00 86 ARG A CA 1
ATOM 717 C C . ARG A 1 86 ? -7.400 -5.551 3.501 1.00 88.00 86 ARG A C 1
ATOM 719 O O . ARG A 1 86 ? -6.804 -6.470 4.049 1.00 88.00 86 ARG A O 1
ATOM 726 N N . LYS A 1 87 ? -6.863 -4.848 2.498 1.00 87.25 87 LYS A N 1
ATOM 727 C CA . LYS A 1 87 ? -5.513 -5.098 1.957 1.00 87.25 87 LYS A CA 1
ATOM 728 C C . LYS A 1 87 ? -4.409 -4.827 2.973 1.00 87.25 87 LYS A C 1
ATOM 730 O O . LYS A 1 87 ? -3.413 -5.541 2.996 1.00 87.25 87 LYS A O 1
ATOM 735 N N . ILE A 1 88 ? -4.592 -3.814 3.816 1.00 91.12 88 ILE A N 1
ATOM 736 C CA . ILE A 1 88 ? -3.577 -3.405 4.793 1.00 91.12 88 ILE A CA 1
ATOM 737 C C . ILE A 1 88 ? -3.807 -3.985 6.190 1.00 91.12 88 ILE A C 1
ATOM 739 O O . ILE A 1 88 ? -3.089 -3.609 7.109 1.00 91.12 88 ILE A O 1
ATOM 743 N N . PHE A 1 89 ? -4.791 -4.871 6.371 1.00 89.38 89 PHE A N 1
ATOM 744 C CA . PHE A 1 89 ? -5.222 -5.337 7.692 1.00 89.38 89 PHE A CA 1
ATOM 745 C C . PHE A 1 89 ? -4.068 -5.894 8.540 1.00 89.38 89 PHE A C 1
ATOM 747 O O . PHE A 1 89 ? -3.992 -5.608 9.728 1.00 89.38 89 PHE A O 1
ATOM 754 N N . LEU A 1 90 ? -3.114 -6.594 7.916 1.00 89.25 90 LEU A N 1
ATOM 755 C CA . LEU A 1 90 ? -1.924 -7.144 8.583 1.00 89.25 90 LEU A CA 1
ATOM 756 C C . LEU A 1 90 ? -0.970 -6.079 9.153 1.00 89.25 90 LEU A C 1
ATOM 758 O O . LEU A 1 90 ? -0.176 -6.382 10.039 1.00 89.25 90 LEU A O 1
ATOM 762 N N . TYR A 1 91 ? -1.047 -4.842 8.662 1.00 90.94 91 TYR A N 1
ATOM 763 C CA . TYR A 1 91 ? -0.253 -3.710 9.146 1.00 90.94 91 TYR A CA 1
ATOM 764 C C . TYR A 1 91 ? -0.986 -2.906 10.223 1.00 90.94 91 TYR A C 1
ATOM 766 O O . TYR A 1 91 ? -0.410 -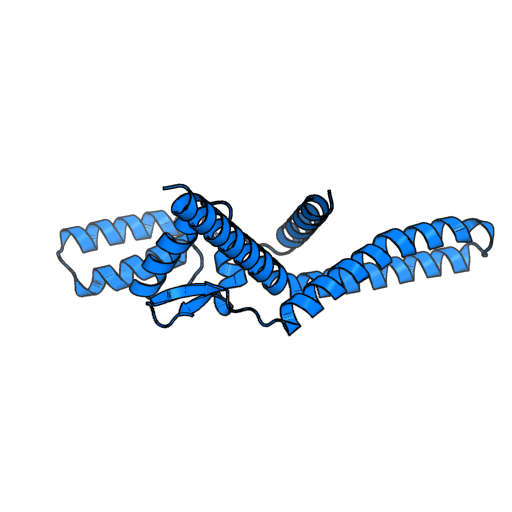1.970 10.774 1.00 90.94 91 TYR A O 1
ATOM 774 N N . LEU A 1 92 ? -2.253 -3.212 10.509 1.00 91.50 92 LEU A N 1
ATOM 775 C CA . LEU A 1 92 ? -3.036 -2.502 11.514 1.00 91.50 92 LEU A CA 1
ATOM 776 C C . LEU A 1 92 ? -2.842 -3.172 12.871 1.00 91.50 92 LEU A C 1
ATOM 778 O O . LEU A 1 92 ? -3.138 -4.352 13.043 1.00 91.50 92 LEU A O 1
ATOM 782 N N . GLN A 1 93 ? -2.341 -2.411 13.836 1.00 91.38 93 GLN A N 1
ATOM 783 C CA . GLN A 1 93 ? -2.080 -2.888 15.193 1.00 91.38 93 GLN A CA 1
ATOM 784 C C . GLN A 1 93 ? -2.590 -1.879 16.212 1.00 91.38 93 GLN A C 1
ATOM 786 O O . GLN A 1 93 ? -2.737 -0.701 15.898 1.00 91.38 93 GLN A O 1
ATOM 791 N N . GLU A 1 94 ? -2.857 -2.330 17.432 1.00 90.19 94 GLU A N 1
ATOM 792 C CA . GLU A 1 94 ? -3.164 -1.429 18.540 1.00 90.19 94 GLU A CA 1
ATOM 793 C C . GLU A 1 94 ? -1.873 -0.969 19.220 1.00 90.19 94 GLU A C 1
ATOM 795 O O . GLU A 1 94 ? -0.956 -1.762 19.432 1.00 90.19 94 GLU A O 1
ATOM 800 N N . ASN A 1 95 ? -1.799 0.317 19.554 1.00 87.81 95 ASN A N 1
ATOM 801 C CA . ASN A 1 95 ? -0.744 0.854 20.405 1.00 87.81 95 ASN A CA 1
ATOM 802 C C . ASN A 1 95 ? -1.082 0.666 21.897 1.00 87.81 95 ASN A C 1
ATOM 804 O O . ASN A 1 95 ? -2.172 0.221 22.252 1.00 87.81 95 ASN A O 1
ATOM 808 N N . GLU A 1 96 ? -0.172 1.073 22.784 1.00 84.00 96 GLU A N 1
ATOM 809 C CA . GLU A 1 96 ? -0.347 0.976 24.247 1.00 84.00 96 GLU A CA 1
ATOM 810 C C . GLU A 1 96 ? -1.582 1.727 24.784 1.00 84.00 96 GLU A C 1
ATOM 812 O O . GLU A 1 96 ? -2.076 1.427 25.865 1.00 84.00 96 GLU A O 1
ATOM 817 N N . GLN A 1 97 ? -2.115 2.685 24.023 1.00 83.69 97 GLN A N 1
ATOM 818 C CA . GLN A 1 97 ? -3.306 3.468 24.371 1.00 83.69 97 GLN A CA 1
ATOM 819 C C . GLN A 1 97 ? -4.590 2.879 23.756 1.00 83.69 97 GLN A C 1
ATOM 821 O O . GLN A 1 97 ? -5.641 3.520 23.793 1.00 83.69 97 GLN A O 1
ATOM 826 N N . GLY A 1 98 ? -4.510 1.700 23.129 1.00 81.50 98 GLY A N 1
ATOM 827 C CA . GLY A 1 98 ? -5.626 1.032 22.457 1.00 81.50 98 GLY A CA 1
ATOM 828 C C . GLY A 1 98 ? -6.062 1.682 21.139 1.00 81.50 98 GLY A C 1
ATOM 829 O O . GLY A 1 98 ? -7.144 1.371 20.636 1.00 81.50 98 GLY A O 1
ATOM 830 N N . LYS A 1 99 ? -5.257 2.590 20.571 1.00 86.75 99 LYS A N 1
ATOM 831 C CA . LYS A 1 99 ? -5.515 3.235 19.274 1.00 86.75 99 LYS A CA 1
ATOM 832 C C . LYS A 1 99 ? -4.905 2.420 18.143 1.00 86.75 99 LYS A C 1
ATOM 834 O O . LYS A 1 99 ? -3.790 1.917 18.264 1.00 86.75 99 LYS A O 1
ATOM 839 N N . ILE A 1 100 ? -5.611 2.346 17.016 1.00 89.50 100 ILE A N 1
ATOM 840 C CA . ILE A 1 100 ? -5.088 1.696 15.813 1.00 89.50 100 ILE A CA 1
ATOM 841 C C . ILE A 1 100 ? -3.980 2.552 15.200 1.00 89.50 100 ILE A C 1
ATOM 843 O O . ILE A 1 100 ? -4.171 3.734 14.914 1.00 89.50 100 ILE A O 1
ATOM 847 N N . ILE A 1 101 ? -2.840 1.916 14.962 1.00 89.88 101 ILE A N 1
ATOM 848 C CA . ILE A 1 101 ? -1.687 2.449 14.248 1.00 89.88 101 ILE A CA 1
ATOM 849 C C . ILE A 1 101 ? -1.400 1.596 13.014 1.00 89.88 101 ILE A C 1
ATOM 851 O O . ILE A 1 101 ? -1.712 0.405 12.964 1.00 89.88 101 ILE A O 1
ATOM 855 N N . VAL A 1 102 ? -0.765 2.209 12.016 1.00 92.25 102 VAL A N 1
ATOM 856 C CA . VAL A 1 102 ? -0.264 1.492 10.838 1.00 92.25 102 VAL A CA 1
ATOM 857 C C . VAL A 1 102 ? 1.212 1.170 11.057 1.00 92.25 102 VAL A C 1
ATOM 859 O O . VAL A 1 102 ? 2.083 2.034 10.901 1.00 92.25 102 VAL A O 1
ATOM 862 N N . ASN A 1 103 ? 1.493 -0.074 11.435 1.00 91.62 103 ASN A N 1
ATOM 863 C CA . ASN A 1 103 ? 2.835 -0.570 11.696 1.00 91.62 103 ASN A CA 1
ATOM 864 C C . ASN A 1 103 ? 3.469 -1.146 10.421 1.00 91.62 103 ASN A C 1
ATOM 866 O O . ASN A 1 103 ? 3.361 -2.330 10.116 1.00 91.62 103 ASN A O 1
ATOM 870 N N . ILE A 1 104 ? 4.145 -0.276 9.676 1.00 89.81 104 ILE A N 1
ATOM 871 C CA . ILE A 1 104 ? 5.032 -0.649 8.569 1.00 89.81 104 ILE A CA 1
ATOM 872 C C . ILE A 1 104 ? 6.465 -0.255 8.926 1.00 89.81 104 ILE A C 1
ATOM 874 O O . ILE A 1 104 ? 6.717 0.857 9.416 1.00 89.81 104 ILE A O 1
ATOM 878 N N . THR A 1 105 ? 7.400 -1.176 8.696 1.00 89.56 105 THR A N 1
ATOM 879 C CA . THR A 1 105 ? 8.819 -0.966 8.994 1.00 89.56 105 THR A CA 1
ATOM 880 C C . THR A 1 105 ? 9.443 0.025 8.014 1.00 89.56 105 THR A C 1
ATOM 882 O O . THR A 1 105 ? 9.031 0.134 6.858 1.00 89.56 105 THR A O 1
ATOM 885 N N . LYS A 1 106 ? 10.498 0.728 8.445 1.00 86.88 106 LYS A N 1
ATOM 886 C CA . LYS A 1 106 ? 11.256 1.623 7.553 1.00 86.88 106 LYS A CA 1
ATOM 887 C C . LYS A 1 106 ? 11.797 0.875 6.331 1.00 86.88 106 LYS A C 1
ATOM 889 O O . LYS A 1 106 ? 11.772 1.416 5.235 1.00 86.88 106 LYS A O 1
ATOM 894 N N . TYR A 1 107 ? 12.245 -0.368 6.510 1.00 86.25 107 TYR A N 1
ATOM 895 C CA . TYR A 1 107 ? 12.752 -1.192 5.413 1.00 86.25 107 TYR A CA 1
ATOM 896 C C . TYR A 1 107 ? 11.680 -1.454 4.346 1.00 86.25 107 TYR A C 1
ATOM 898 O O . TYR A 1 107 ? 11.943 -1.243 3.167 1.00 86.25 107 TYR A O 1
ATOM 906 N N . GLN A 1 108 ? 10.458 -1.821 4.750 1.00 87.38 108 GLN A N 1
ATOM 907 C CA . GLN A 1 108 ? 9.331 -1.989 3.823 1.00 87.38 108 GLN A CA 1
ATOM 908 C C . GLN A 1 108 ? 9.003 -0.686 3.082 1.00 87.38 108 GLN A C 1
ATOM 910 O O . GLN A 1 108 ? 8.820 -0.700 1.868 1.00 87.38 108 GLN A O 1
ATOM 915 N N . GLU A 1 109 ? 9.007 0.459 3.778 1.00 87.38 109 GLU A N 1
ATOM 916 C CA . GLU A 1 109 ? 8.808 1.764 3.134 1.00 87.38 109 GLU A CA 1
ATOM 917 C C . GLU A 1 109 ? 9.896 2.063 2.085 1.00 87.38 109 GLU A C 1
ATOM 919 O O . GLU A 1 109 ? 9.582 2.522 0.983 1.00 87.38 109 GLU A O 1
ATOM 924 N N . TYR A 1 110 ? 11.171 1.805 2.394 1.00 88.56 110 TYR A N 1
ATOM 925 C CA . TYR A 1 110 ? 12.271 2.021 1.448 1.00 88.56 110 TYR A CA 1
ATOM 926 C C . TYR A 1 110 ? 12.169 1.097 0.238 1.00 88.56 110 TYR A C 1
ATOM 928 O O . TYR A 1 110 ? 12.238 1.582 -0.891 1.00 88.56 110 TYR A O 1
ATOM 936 N N . THR A 1 111 ? 11.951 -0.200 0.457 1.00 87.06 111 THR A N 1
ATOM 937 C CA . THR A 1 111 ? 11.834 -1.192 -0.617 1.00 87.06 111 THR A CA 1
ATOM 938 C C . THR A 1 111 ? 10.660 -0.878 -1.538 1.00 87.06 111 THR A C 1
ATOM 940 O O . THR A 1 111 ? 10.834 -0.862 -2.756 1.00 87.06 111 THR A O 1
ATOM 943 N N . ALA A 1 112 ? 9.490 -0.540 -0.982 1.00 87.00 112 ALA A N 1
ATOM 944 C CA . ALA A 1 112 ? 8.313 -0.198 -1.776 1.00 87.00 112 ALA A CA 1
ATOM 945 C C . ALA A 1 112 ? 8.546 1.049 -2.644 1.00 87.00 112 ALA A C 1
ATOM 947 O O . ALA A 1 112 ? 8.231 1.047 -3.834 1.00 87.00 112 ALA A O 1
ATOM 948 N N . ASN A 1 113 ? 9.148 2.104 -2.078 1.00 87.50 113 ASN A N 1
ATOM 949 C CA . ASN A 1 113 ? 9.474 3.314 -2.836 1.00 87.50 113 ASN A CA 1
ATOM 950 C C . ASN A 1 113 ? 10.527 3.042 -3.920 1.00 87.50 113 ASN A C 1
ATOM 952 O O . ASN A 1 113 ? 10.341 3.454 -5.064 1.00 87.50 113 ASN A O 1
ATOM 956 N N . ALA A 1 114 ? 11.614 2.345 -3.577 1.00 88.81 114 ALA A N 1
ATOM 957 C CA . ALA A 1 114 ? 12.693 2.030 -4.509 1.00 88.81 114 ALA A CA 1
ATOM 958 C C . ALA A 1 114 ? 12.182 1.211 -5.699 1.00 88.81 114 ALA A C 1
ATOM 960 O O . ALA A 1 114 ? 12.449 1.572 -6.845 1.00 88.81 114 ALA A O 1
ATOM 961 N N . LEU A 1 115 ? 11.383 0.171 -5.442 1.00 89.38 115 LEU A N 1
ATOM 962 C CA . LEU A 1 115 ? 10.797 -0.662 -6.489 1.00 89.38 115 LEU A CA 1
ATOM 963 C C . LEU A 1 115 ? 9.869 0.143 -7.403 1.00 89.38 115 LEU A C 1
ATOM 965 O O . LEU A 1 115 ? 9.892 -0.034 -8.619 1.00 89.38 115 LEU A O 1
ATOM 969 N N . MET A 1 116 ? 9.081 1.061 -6.842 1.00 85.25 116 MET A N 1
ATOM 970 C CA . MET A 1 116 ? 8.211 1.928 -7.631 1.00 85.25 116 MET A CA 1
ATOM 971 C C . MET A 1 116 ? 8.988 2.886 -8.538 1.00 85.25 116 MET A C 1
ATOM 973 O O . MET A 1 116 ? 8.661 3.000 -9.720 1.00 85.25 116 MET A O 1
ATOM 977 N N . TYR A 1 117 ? 10.020 3.555 -8.015 1.00 89.25 117 TYR A N 1
ATOM 978 C CA . TYR A 1 117 ? 10.868 4.435 -8.824 1.00 89.25 117 TYR A CA 1
ATOM 979 C C . TYR A 1 117 ? 11.610 3.656 -9.904 1.00 89.25 117 TYR A C 1
ATOM 981 O O . TYR A 1 117 ? 11.660 4.094 -11.052 1.00 89.25 117 TYR A O 1
ATOM 989 N N . PHE A 1 118 ? 12.130 2.480 -9.555 1.00 89.25 118 PHE A N 1
ATOM 990 C CA . PHE A 1 118 ? 12.795 1.607 -10.508 1.00 89.25 118 PHE A CA 1
ATOM 991 C C . PHE A 1 118 ? 11.833 1.149 -11.607 1.00 89.25 118 PHE A C 1
ATOM 993 O O . PHE A 1 118 ? 12.172 1.206 -12.783 1.00 89.25 118 PHE A O 1
ATOM 1000 N N . THR A 1 119 ? 10.597 0.788 -11.254 1.00 88.88 119 THR A N 1
ATOM 1001 C CA . THR A 1 119 ? 9.589 0.387 -12.242 1.00 88.88 119 THR A CA 1
ATOM 1002 C C . THR A 1 119 ? 9.231 1.545 -13.171 1.00 88.88 119 THR A C 1
ATOM 1004 O O . THR A 1 119 ? 9.221 1.365 -14.384 1.00 88.88 119 THR A O 1
ATOM 1007 N N . LEU A 1 120 ? 9.016 2.756 -12.644 1.00 88.31 120 LEU A N 1
ATOM 1008 C CA . LEU A 1 120 ? 8.810 3.947 -13.478 1.00 88.31 120 LEU A CA 1
ATOM 1009 C C . LEU A 1 120 ? 9.984 4.203 -14.426 1.00 88.31 120 LEU A C 1
ATOM 1011 O O . LEU A 1 120 ? 9.764 4.557 -15.582 1.00 88.31 120 LEU A O 1
ATOM 1015 N N . PHE A 1 121 ? 11.215 4.018 -13.951 1.00 88.88 121 PHE A N 1
ATOM 1016 C CA . PHE A 1 121 ? 12.411 4.171 -14.770 1.00 88.88 121 PHE A CA 1
ATOM 1017 C C . PHE A 1 121 ? 12.486 3.116 -15.879 1.00 88.88 121 PHE A C 1
ATOM 1019 O O . PHE A 1 121 ? 12.760 3.465 -17.022 1.00 88.88 121 PHE A O 1
ATOM 1026 N N . ILE A 1 122 ? 12.184 1.848 -15.587 1.00 88.19 122 ILE A N 1
ATOM 1027 C CA . ILE A 1 122 ? 12.134 0.790 -16.604 1.00 88.19 122 ILE A CA 1
ATOM 1028 C C . ILE A 1 122 ? 11.044 1.086 -17.634 1.00 88.19 122 ILE A C 1
ATOM 1030 O O . ILE A 1 122 ? 11.312 1.022 -18.830 1.00 88.19 122 ILE A O 1
ATOM 1034 N N . PHE A 1 123 ? 9.841 1.473 -17.200 1.00 88.12 123 PHE A N 1
ATOM 1035 C CA . PHE A 1 123 ? 8.762 1.794 -18.129 1.00 88.12 123 PHE A CA 1
ATOM 1036 C C . PHE A 1 123 ? 9.087 3.026 -18.975 1.00 88.12 123 PHE A C 1
ATOM 1038 O O . PHE A 1 123 ? 9.111 2.926 -20.194 1.00 88.12 123 PHE A O 1
ATOM 1045 N N . GLY A 1 124 ? 9.380 4.169 -18.356 1.00 88.25 124 GLY A N 1
ATOM 1046 C CA . GLY A 1 124 ? 9.641 5.414 -19.078 1.00 88.25 124 GLY A CA 1
ATOM 1047 C C . GLY A 1 124 ? 10.988 5.413 -19.799 1.00 88.25 124 GLY A C 1
ATOM 1048 O O . GLY A 1 124 ? 11.049 5.596 -21.012 1.00 88.25 124 GLY A O 1
ATOM 1049 N N . GLY A 1 125 ? 12.069 5.179 -19.057 1.00 88.88 125 GLY A N 1
ATOM 1050 C CA . GLY A 1 125 ? 13.433 5.174 -19.582 1.00 88.88 125 GLY A CA 1
ATOM 1051 C C . GLY A 1 125 ? 13.657 4.059 -20.598 1.00 88.88 125 GLY A C 1
ATOM 1052 O O . GLY A 1 125 ? 14.134 4.333 -21.695 1.00 88.88 125 GLY A O 1
ATOM 1053 N N . GLY A 1 126 ? 13.233 2.830 -20.286 1.00 88.06 126 GLY A N 1
ATOM 1054 C CA . GLY A 1 126 ? 13.353 1.700 -21.211 1.00 88.06 126 GLY A CA 1
ATOM 1055 C C . GLY A 1 126 ? 12.571 1.912 -22.508 1.00 88.06 126 GLY A C 1
ATOM 1056 O O . GLY A 1 126 ? 13.097 1.637 -23.584 1.00 88.06 126 GLY A O 1
ATOM 1057 N N . PHE A 1 127 ? 11.363 2.480 -22.435 1.00 89.19 127 PHE A N 1
ATOM 1058 C CA . PHE A 1 127 ? 10.582 2.803 -23.630 1.00 89.19 127 PHE A CA 1
ATOM 1059 C C . PHE A 1 127 ? 11.273 3.856 -24.504 1.00 89.19 127 PHE A C 1
ATOM 1061 O O . PHE A 1 127 ? 11.399 3.665 -25.712 1.00 89.19 127 PHE A O 1
ATOM 1068 N N . ILE A 1 128 ? 11.792 4.932 -23.901 1.00 91.31 128 ILE A N 1
ATOM 1069 C CA . ILE A 1 128 ? 12.541 5.968 -24.629 1.00 91.31 128 ILE A CA 1
ATOM 1070 C C . ILE A 1 128 ? 13.785 5.368 -25.295 1.00 91.31 128 ILE A C 1
ATOM 1072 O O . ILE A 1 128 ? 14.041 5.638 -26.466 1.00 91.31 128 ILE A O 1
ATOM 1076 N N . THR A 1 129 ? 14.543 4.526 -24.588 1.00 89.12 129 THR A N 1
ATOM 1077 C CA . THR A 1 129 ? 15.722 3.859 -25.158 1.00 89.12 129 THR A CA 1
ATOM 1078 C C . THR A 1 129 ? 15.355 2.992 -26.359 1.00 89.12 129 THR A C 1
ATOM 1080 O O . THR A 1 129 ? 16.054 3.048 -27.367 1.00 89.12 129 THR A O 1
ATOM 1083 N N . ILE A 1 130 ? 14.250 2.242 -26.293 1.00 90.31 130 ILE A N 1
ATOM 1084 C CA . ILE A 1 130 ? 13.766 1.428 -27.418 1.00 90.31 130 ILE A CA 1
ATOM 1085 C C . ILE A 1 130 ? 13.451 2.301 -28.634 1.00 90.31 130 ILE A C 1
ATOM 1087 O O . ILE A 1 130 ? 13.854 1.959 -29.741 1.00 90.31 130 ILE A O 1
ATOM 1091 N N . LEU A 1 131 ? 12.795 3.448 -28.446 1.00 88.31 131 LEU A N 1
ATOM 1092 C CA . LEU A 1 131 ? 12.510 4.368 -29.551 1.00 88.31 131 LEU A CA 1
ATOM 1093 C C . LEU A 1 131 ? 13.790 4.929 -30.190 1.00 88.31 131 LEU A C 1
ATOM 1095 O O . LEU A 1 131 ? 13.872 5.046 -31.409 1.00 88.31 131 LEU A O 1
ATOM 1099 N N . LEU A 1 132 ? 14.813 5.239 -29.389 1.00 89.88 132 LEU A N 1
ATOM 1100 C CA . LEU A 1 132 ? 16.064 5.816 -29.893 1.00 89.88 132 LEU A CA 1
ATOM 1101 C C . LEU A 1 132 ? 16.896 4.833 -30.725 1.00 89.88 132 LEU A C 1
ATOM 1103 O O . LEU A 1 132 ? 17.586 5.253 -31.651 1.00 89.88 132 LEU A O 1
ATOM 1107 N N . ILE A 1 133 ? 16.847 3.538 -30.408 1.00 89.00 133 ILE A N 1
ATOM 1108 C CA . ILE A 1 133 ? 17.673 2.519 -31.075 1.00 89.00 133 ILE A CA 1
ATOM 1109 C C . ILE A 1 133 ? 17.017 1.905 -32.319 1.00 89.00 133 ILE A C 1
ATOM 1111 O O . ILE A 1 133 ? 17.684 1.160 -33.036 1.00 89.00 133 ILE A O 1
ATOM 1115 N N . GLU A 1 134 ? 15.748 2.222 -32.605 1.00 87.12 134 GLU A N 1
ATOM 1116 C CA . GLU A 1 134 ? 14.987 1.658 -33.732 1.00 87.12 134 GLU A CA 1
ATOM 1117 C C . GLU A 1 134 ? 15.726 1.801 -35.068 1.00 87.12 134 GLU A C 1
ATOM 1119 O O . GLU A 1 134 ? 15.828 0.847 -35.836 1.00 87.12 134 GLU A O 1
ATOM 1124 N N . SER A 1 135 ? 16.299 2.980 -35.320 1.00 85.31 135 SER A N 1
ATOM 1125 C CA . SER A 1 135 ? 16.985 3.280 -36.584 1.00 85.31 135 SER A CA 1
ATOM 1126 C C . SER A 1 135 ? 18.389 2.670 -36.688 1.00 85.31 135 SER A C 1
ATOM 1128 O O . SER A 1 135 ? 18.969 2.659 -37.771 1.00 85.31 135 SER A O 1
ATOM 1130 N N . PHE A 1 136 ? 18.956 2.181 -35.582 1.00 88.31 136 PHE A N 1
ATOM 1131 C CA . PHE A 1 136 ? 20.355 1.739 -35.506 1.00 88.31 136 PHE A CA 1
ATOM 1132 C C . PHE A 1 136 ? 20.521 0.218 -35.530 1.00 88.31 136 PHE A C 1
ATOM 1134 O O . PHE A 1 136 ? 21.640 -0.277 -35.657 1.00 88.31 136 PHE A O 1
ATOM 1141 N N . ILE A 1 137 ? 19.428 -0.532 -35.385 1.00 90.62 137 ILE A N 1
ATOM 1142 C CA . ILE A 1 137 ? 19.463 -1.978 -35.169 1.00 90.62 137 ILE A CA 1
ATOM 1143 C C . ILE A 1 137 ? 18.652 -2.690 -36.264 1.00 90.62 137 ILE A C 1
ATOM 1145 O O . ILE A 1 137 ? 17.591 -2.210 -36.664 1.00 90.62 137 ILE A O 1
ATOM 1149 N N . PRO A 1 138 ? 19.095 -3.868 -36.748 1.00 92.81 138 PRO A N 1
ATOM 1150 C CA . PRO A 1 138 ? 18.298 -4.687 -37.654 1.00 92.81 138 PRO A CA 1
ATOM 1151 C C . PRO A 1 138 ? 16.901 -4.978 -37.094 1.00 92.81 138 PRO A C 1
ATOM 1153 O O . PRO A 1 138 ? 16.759 -5.365 -35.932 1.00 92.81 138 PRO A O 1
ATOM 1156 N N . LYS A 1 139 ? 15.869 -4.892 -37.945 1.00 88.56 139 LYS A N 1
ATOM 1157 C CA . LYS A 1 139 ? 14.462 -5.082 -37.543 1.00 88.56 139 LYS A CA 1
ATOM 1158 C C . LYS A 1 139 ? 14.233 -6.351 -36.718 1.00 88.56 139 LYS A C 1
ATOM 1160 O O . LYS A 1 139 ? 13.529 -6.295 -35.719 1.00 88.56 139 LYS A O 1
ATOM 1165 N N . ASN A 1 140 ? 14.842 -7.481 -37.077 1.00 88.81 140 ASN A N 1
ATOM 1166 C CA . ASN A 1 140 ? 14.647 -8.738 -36.342 1.00 88.81 140 ASN A CA 1
ATOM 1167 C C . ASN A 1 140 ? 15.149 -8.650 -34.889 1.00 88.81 140 ASN A C 1
ATOM 1169 O O . ASN A 1 140 ? 14.494 -9.149 -33.981 1.00 88.81 140 ASN A O 1
ATOM 1173 N N . ILE A 1 141 ? 16.274 -7.966 -34.660 1.00 90.56 141 ILE A N 1
ATOM 1174 C CA . ILE A 1 141 ? 16.834 -7.749 -33.319 1.00 90.56 141 ILE A CA 1
ATOM 1175 C C . ILE A 1 141 ? 15.976 -6.736 -32.550 1.00 90.56 141 ILE A C 1
ATOM 1177 O O . ILE A 1 141 ? 15.698 -6.938 -31.371 1.00 90.56 141 ILE A O 1
ATOM 1181 N N . TYR A 1 142 ? 15.478 -5.696 -33.222 1.00 91.00 142 TYR A N 1
ATOM 1182 C CA . TYR A 1 142 ? 14.566 -4.718 -32.626 1.00 91.00 142 TYR A CA 1
ATOM 1183 C C . TYR A 1 142 ? 13.283 -5.361 -32.066 1.00 91.00 142 TYR A C 1
ATOM 1185 O O . TYR A 1 142 ? 12.905 -5.100 -30.924 1.00 91.00 142 TYR A O 1
ATOM 1193 N N . HIS A 1 143 ? 12.655 -6.280 -32.811 1.00 89.56 143 HIS A N 1
ATOM 1194 C CA . HIS A 1 143 ? 11.468 -7.004 -32.332 1.00 89.56 143 HIS A CA 1
ATOM 1195 C C . HIS A 1 143 ? 11.773 -7.897 -31.118 1.00 89.56 143 HIS A C 1
ATOM 1197 O O . HIS A 1 143 ? 10.948 -7.990 -30.210 1.00 89.56 143 HIS A O 1
ATOM 1203 N N . ILE A 1 144 ? 12.961 -8.516 -31.064 1.00 92.75 144 ILE A N 1
ATOM 1204 C CA . ILE A 1 144 ? 13.405 -9.292 -29.895 1.00 92.75 144 ILE A CA 1
ATOM 1205 C C . ILE A 1 144 ? 13.540 -8.382 -28.667 1.00 92.75 144 ILE A C 1
ATOM 1207 O O . ILE A 1 144 ? 13.090 -8.752 -27.584 1.00 92.75 144 ILE A O 1
ATOM 1211 N N . ILE A 1 145 ? 14.103 -7.181 -28.827 1.00 91.62 145 ILE A N 1
ATOM 1212 C CA . ILE A 1 145 ? 14.236 -6.203 -27.737 1.00 91.62 145 ILE A CA 1
ATOM 1213 C C . ILE A 1 145 ? 12.858 -5.759 -27.230 1.00 91.62 145 ILE A C 1
ATOM 1215 O O . ILE A 1 145 ? 12.646 -5.732 -26.019 1.00 91.62 145 ILE A O 1
ATOM 1219 N N . ILE A 1 146 ? 11.905 -5.473 -28.125 1.00 92.25 146 ILE A N 1
ATOM 1220 C CA . ILE A 1 146 ? 10.524 -5.140 -27.736 1.00 92.25 146 ILE A CA 1
ATOM 1221 C C . ILE A 1 146 ? 9.885 -6.294 -26.963 1.00 92.25 146 ILE A C 1
ATOM 1223 O O . ILE A 1 146 ? 9.284 -6.075 -25.913 1.00 92.25 146 ILE A O 1
ATOM 1227 N N . PHE A 1 147 ? 10.015 -7.525 -27.461 1.00 92.25 147 PHE A N 1
ATOM 1228 C CA . PHE A 1 147 ? 9.458 -8.693 -26.789 1.00 92.25 147 PHE A CA 1
ATOM 1229 C C . PHE A 1 147 ? 10.039 -8.861 -25.378 1.00 92.25 147 PHE A C 1
ATOM 1231 O O . PHE A 1 147 ? 9.288 -9.010 -24.415 1.00 92.25 147 PHE A O 1
ATOM 1238 N N . LEU A 1 148 ? 11.365 -8.760 -25.234 1.00 92.62 148 LEU A N 1
ATOM 1239 C CA . LEU A 1 148 ? 12.036 -8.817 -23.934 1.00 92.62 148 LEU A CA 1
ATOM 1240 C C . LEU A 1 148 ? 11.576 -7.695 -23.003 1.00 92.62 148 LEU A C 1
ATOM 1242 O O . LEU A 1 148 ? 11.318 -7.948 -21.828 1.00 92.62 148 LEU A O 1
ATOM 1246 N N . TYR A 1 149 ? 11.423 -6.478 -23.521 1.00 93.00 149 TYR A N 1
ATOM 1247 C CA . TYR A 1 149 ? 10.902 -5.353 -22.754 1.00 93.00 149 TYR A CA 1
ATOM 1248 C C . TYR A 1 149 ? 9.497 -5.635 -22.221 1.00 93.00 149 TYR A C 1
ATOM 1250 O O . TYR A 1 149 ? 9.267 -5.459 -21.031 1.00 93.00 149 TYR A O 1
ATOM 1258 N N . ILE A 1 150 ? 8.586 -6.157 -23.050 1.00 91.44 150 ILE A N 1
ATOM 1259 C CA . ILE A 1 150 ? 7.230 -6.524 -22.614 1.00 91.44 150 ILE A CA 1
ATOM 1260 C C . ILE A 1 150 ? 7.282 -7.577 -21.498 1.00 91.44 150 ILE A C 1
ATOM 1262 O O . ILE A 1 150 ? 6.595 -7.430 -20.488 1.00 91.44 150 ILE A O 1
ATOM 1266 N N . VAL A 1 151 ? 8.111 -8.616 -21.641 1.00 93.19 151 VAL A N 1
ATOM 1267 C CA . VAL A 1 151 ? 8.259 -9.669 -20.620 1.00 93.19 151 VAL A CA 1
ATOM 1268 C C . VAL A 1 151 ? 8.782 -9.093 -19.301 1.00 93.19 151 VAL A C 1
ATOM 1270 O O . VAL A 1 151 ? 8.225 -9.373 -18.238 1.00 93.19 151 VAL A O 1
ATOM 1273 N N . VAL A 1 152 ? 9.811 -8.244 -19.357 1.00 91.69 152 VAL A N 1
ATOM 1274 C CA . VAL A 1 152 ? 10.370 -7.570 -18.176 1.00 91.69 152 VAL A CA 1
ATOM 1275 C C . VAL A 1 152 ? 9.340 -6.629 -17.544 1.00 91.69 152 VAL A C 1
ATOM 1277 O O . VAL A 1 152 ? 9.156 -6.649 -16.328 1.00 91.69 152 VAL A O 1
ATOM 1280 N N . SER A 1 153 ? 8.607 -5.857 -18.344 1.00 89.62 153 SER A N 1
ATOM 1281 C CA . SER A 1 153 ? 7.522 -4.987 -17.882 1.00 89.62 153 SER A CA 1
ATOM 1282 C C . SER A 1 153 ? 6.427 -5.766 -17.153 1.00 89.62 153 SER A C 1
ATOM 1284 O O . SER A 1 153 ? 5.984 -5.335 -16.089 1.00 89.62 153 SER A O 1
ATOM 1286 N N . LEU A 1 154 ? 6.017 -6.928 -17.670 1.00 89.62 154 LEU A N 1
ATOM 1287 C CA . LEU A 1 154 ? 5.046 -7.800 -17.002 1.00 89.62 154 LEU A CA 1
ATOM 1288 C C . LEU A 1 154 ? 5.577 -8.325 -15.663 1.00 89.62 154 LEU A C 1
ATOM 1290 O O . LEU A 1 154 ? 4.844 -8.331 -14.674 1.00 89.62 154 LEU A O 1
ATOM 1294 N N . PHE A 1 155 ? 6.855 -8.706 -15.605 1.00 90.94 155 PHE A N 1
ATOM 1295 C CA . PHE A 1 155 ? 7.491 -9.121 -14.356 1.00 90.94 155 PHE A CA 1
ATOM 1296 C C . PHE A 1 155 ? 7.502 -7.990 -13.315 1.00 90.94 155 PHE A C 1
ATOM 1298 O O . PHE A 1 155 ? 7.129 -8.209 -12.164 1.00 90.94 155 PHE A O 1
ATOM 1305 N N . PHE A 1 156 ? 7.835 -6.759 -13.711 1.00 89.12 156 PHE A N 1
ATOM 1306 C CA . PHE A 1 156 ? 7.785 -5.608 -12.802 1.00 89.12 156 PHE A CA 1
ATOM 1307 C C . PHE A 1 156 ? 6.364 -5.255 -12.350 1.00 89.12 156 PHE A C 1
ATOM 1309 O O . PHE A 1 156 ? 6.173 -4.892 -11.191 1.00 89.12 156 PHE A O 1
ATOM 1316 N N . LEU A 1 157 ? 5.354 -5.411 -13.210 1.00 87.31 157 LEU A N 1
ATOM 1317 C CA . LEU A 1 157 ? 3.953 -5.257 -12.802 1.00 87.31 157 LEU A CA 1
ATOM 1318 C C . LEU A 1 157 ? 3.555 -6.290 -11.745 1.00 87.31 157 LEU A C 1
ATOM 1320 O O . LEU A 1 157 ? 2.886 -5.942 -10.772 1.00 87.31 157 LEU A O 1
ATOM 1324 N N . PHE A 1 158 ? 4.007 -7.537 -11.892 1.00 88.38 158 PHE A N 1
ATOM 1325 C CA . PHE A 1 158 ? 3.809 -8.565 -10.874 1.00 88.38 158 PHE A CA 1
ATOM 1326 C C . PHE A 1 158 ? 4.514 -8.211 -9.556 1.00 88.38 158 PHE A C 1
ATOM 1328 O O . PHE A 1 158 ? 3.921 -8.340 -8.487 1.00 88.38 158 PHE A O 1
ATOM 1335 N N . LEU A 1 159 ? 5.742 -7.688 -9.609 1.00 88.44 159 LEU A N 1
ATOM 1336 C CA . LEU A 1 159 ? 6.438 -7.225 -8.407 1.00 88.44 159 LEU A CA 1
ATOM 1337 C C . LEU A 1 159 ? 5.709 -6.057 -7.717 1.00 88.44 159 LEU A C 1
ATOM 1339 O O . LEU A 1 159 ? 5.601 -6.057 -6.492 1.00 88.44 159 LEU A O 1
ATOM 1343 N N . ILE A 1 160 ? 5.154 -5.101 -8.475 1.00 86.81 160 ILE A N 1
ATOM 1344 C CA . ILE A 1 160 ? 4.300 -4.033 -7.922 1.00 86.81 160 ILE A CA 1
ATOM 1345 C C . ILE A 1 160 ? 3.066 -4.616 -7.235 1.00 86.81 160 ILE A C 1
ATOM 1347 O O . ILE A 1 160 ? 2.692 -4.150 -6.160 1.00 86.81 160 ILE A O 1
ATOM 1351 N N . TYR A 1 161 ? 2.437 -5.626 -7.837 1.00 86.38 161 TYR A N 1
ATOM 1352 C CA . TYR A 1 161 ? 1.300 -6.310 -7.230 1.00 86.38 161 TYR A CA 1
ATOM 1353 C C . TYR A 1 161 ? 1.673 -6.946 -5.882 1.00 86.38 161 TYR A C 1
ATOM 1355 O O . TYR A 1 161 ? 0.919 -6.818 -4.923 1.00 86.38 161 TYR A O 1
ATOM 1363 N N . LEU A 1 162 ? 2.860 -7.550 -5.754 1.00 86.44 162 LEU A N 1
ATOM 1364 C CA . LEU A 1 162 ? 3.311 -8.119 -4.477 1.00 86.44 162 LEU A CA 1
ATOM 1365 C C . LEU A 1 162 ? 3.497 -7.062 -3.379 1.00 86.44 162 LEU A C 1
ATOM 1367 O O . LEU A 1 162 ? 3.175 -7.321 -2.222 1.00 86.44 162 LEU A O 1
ATOM 1371 N N . ILE A 1 163 ? 3.984 -5.869 -3.730 1.00 88.12 163 ILE A N 1
ATOM 1372 C CA . ILE A 1 163 ? 4.214 -4.781 -2.764 1.00 88.12 163 ILE A CA 1
ATOM 1373 C C . ILE A 1 163 ? 3.031 -3.811 -2.635 1.00 88.12 163 ILE A C 1
ATOM 1375 O O . ILE A 1 163 ? 3.140 -2.788 -1.954 1.00 88.12 163 ILE A O 1
ATOM 1379 N N . SER A 1 164 ? 1.900 -4.080 -3.295 1.00 86.00 164 SER A N 1
ATOM 1380 C CA . SER A 1 164 ? 0.786 -3.128 -3.347 1.00 86.00 164 SER A CA 1
ATOM 1381 C C . SER A 1 164 ? 0.226 -2.827 -1.963 1.00 86.00 164 SER A C 1
ATOM 1383 O O . SER A 1 164 ? -0.128 -1.688 -1.659 1.00 86.00 164 SER A O 1
ATOM 1385 N N . ASN A 1 165 ? 0.182 -3.845 -1.104 1.00 89.19 165 ASN A N 1
ATOM 1386 C CA . ASN A 1 165 ? -0.330 -3.724 0.255 1.00 89.19 165 ASN A CA 1
ATOM 1387 C C . ASN A 1 165 ? 0.608 -2.872 1.124 1.00 89.19 165 ASN A C 1
ATOM 1389 O O . ASN A 1 165 ? 0.125 -1.990 1.833 1.00 89.19 165 ASN A O 1
ATOM 1393 N N . ASP A 1 166 ? 1.928 -3.053 0.999 1.00 90.12 166 ASP A N 1
ATOM 1394 C CA . ASP A 1 166 ? 2.946 -2.228 1.673 1.00 90.12 166 ASP A CA 1
ATOM 1395 C C . ASP A 1 166 ? 2.800 -0.758 1.274 1.00 90.12 166 ASP A C 1
ATOM 1397 O O . ASP A 1 166 ? 2.820 0.146 2.113 1.00 90.12 166 ASP A O 1
ATOM 1401 N N . TYR A 1 167 ? 2.607 -0.508 -0.022 1.00 88.25 167 TYR A N 1
ATOM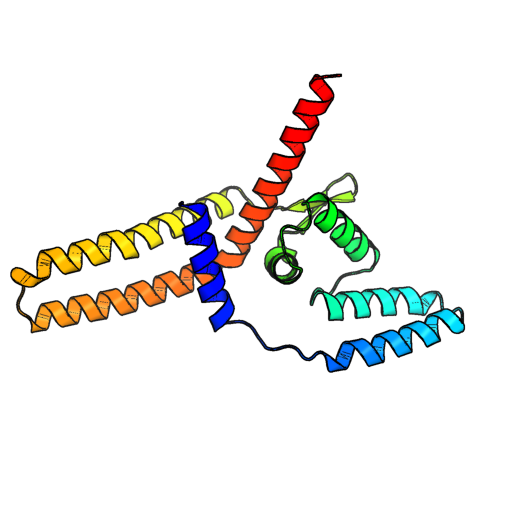 1402 C CA . TYR A 1 167 ? 2.451 0.844 -0.532 1.00 88.25 167 TYR A CA 1
ATOM 1403 C C . TYR A 1 167 ? 1.159 1.510 -0.035 1.00 88.25 167 TYR A C 1
ATOM 1405 O O . TYR A 1 167 ? 1.191 2.663 0.408 1.00 88.25 167 TYR A O 1
ATOM 1413 N N . LEU A 1 168 ? 0.033 0.789 -0.042 1.00 89.81 168 LEU A N 1
ATOM 1414 C CA . LEU A 1 168 ? -1.229 1.274 0.524 1.00 89.81 16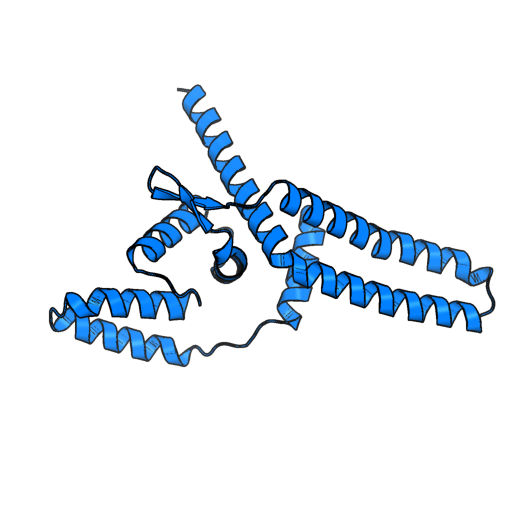8 LEU A CA 1
ATOM 1415 C C . LEU A 1 168 ? -1.094 1.557 2.025 1.00 89.81 168 LEU A C 1
ATOM 1417 O O . LEU A 1 168 ? -1.519 2.617 2.488 1.00 89.81 168 LEU A O 1
ATOM 1421 N N . ALA A 1 169 ? -0.445 0.667 2.779 1.00 91.12 169 ALA A N 1
ATOM 1422 C CA . ALA A 1 169 ? -0.198 0.863 4.205 1.00 91.12 169 ALA A CA 1
ATOM 1423 C C . ALA A 1 169 ? 0.651 2.122 4.443 1.00 91.12 169 ALA A C 1
ATOM 1425 O O . ALA A 1 169 ? 0.306 2.965 5.274 1.00 91.12 169 ALA A O 1
ATOM 1426 N N . MET A 1 170 ? 1.703 2.329 3.647 1.00 91.38 170 MET A N 1
ATOM 1427 C CA . MET A 1 170 ? 2.509 3.549 3.697 1.00 91.38 170 MET A CA 1
ATOM 1428 C C . MET A 1 170 ? 1.676 4.807 3.398 1.00 91.38 170 MET A C 1
ATOM 1430 O O . MET A 1 170 ? 1.844 5.822 4.079 1.00 91.38 170 MET A O 1
ATOM 1434 N N . GLN A 1 171 ? 0.781 4.783 2.403 1.00 90.31 171 GLN A N 1
ATOM 1435 C CA . GLN A 1 171 ? -0.084 5.931 2.103 1.00 90.31 171 GLN A CA 1
ATOM 1436 C C . GLN A 1 171 ? -1.027 6.264 3.265 1.00 90.31 171 GLN A C 1
ATOM 1438 O O . GLN A 1 171 ? -1.187 7.440 3.610 1.00 90.31 171 GLN A O 1
ATOM 1443 N N . VAL A 1 172 ? -1.623 5.248 3.895 1.00 90.69 172 VAL A N 1
ATOM 1444 C CA . VAL A 1 172 ? -2.477 5.441 5.074 1.00 90.69 172 VAL A CA 1
ATOM 1445 C C . VAL A 1 172 ? -1.658 5.997 6.239 1.00 90.69 172 VAL A C 1
ATOM 1447 O O . VAL A 1 172 ? -2.061 6.993 6.835 1.00 90.69 172 VAL A O 1
ATOM 1450 N N . LYS A 1 173 ? -0.459 5.462 6.499 1.00 92.19 173 LYS A N 1
ATOM 1451 C CA . LYS A 1 173 ? 0.453 5.985 7.530 1.00 92.19 173 LYS A CA 1
ATOM 1452 C C . LYS A 1 173 ? 0.836 7.448 7.297 1.00 92.19 173 LYS A C 1
ATOM 1454 O O . LYS A 1 173 ? 0.839 8.240 8.234 1.00 92.19 173 LYS A O 1
ATOM 1459 N N . LYS A 1 174 ? 1.132 7.836 6.052 1.00 90.19 174 LYS A N 1
ATOM 1460 C CA . LYS A 1 174 ? 1.417 9.238 5.691 1.00 90.19 174 LYS A CA 1
ATOM 1461 C C . LYS A 1 174 ? 0.209 10.145 5.931 1.00 90.19 174 LYS A C 1
ATOM 1463 O O . LYS A 1 174 ? 0.381 11.270 6.389 1.00 90.19 174 LYS A O 1
ATOM 1468 N N . GLN A 1 175 ? -0.998 9.661 5.638 1.00 90.69 175 GLN A N 1
ATOM 1469 C CA . GLN A 1 175 ? -2.228 10.410 5.887 1.00 90.69 175 GLN A CA 1
ATOM 1470 C C . GLN A 1 175 ? -2.467 10.617 7.388 1.00 90.69 175 GLN A C 1
ATOM 1472 O O . GLN A 1 175 ? -2.777 11.735 7.783 1.00 90.69 175 GLN A O 1
ATOM 1477 N N . VAL A 1 176 ? -2.268 9.581 8.209 1.00 90.44 176 VAL A N 1
ATOM 1478 C CA . VAL A 1 176 ? -2.351 9.674 9.678 1.00 90.44 176 VAL A CA 1
ATOM 1479 C C . VAL A 1 176 ? -1.387 10.738 10.201 1.00 90.44 176 VAL A C 1
ATOM 1481 O O . VAL A 1 176 ? -1.833 11.704 10.809 1.00 90.44 176 VAL A O 1
ATOM 1484 N N . LYS A 1 177 ? -0.100 10.655 9.840 1.00 90.44 177 LYS A N 1
ATOM 1485 C CA . LYS A 1 177 ? 0.908 11.648 10.251 1.00 90.44 177 LYS A CA 1
ATOM 1486 C C . LYS A 1 177 ? 0.552 13.077 9.846 1.00 90.44 177 LYS A C 1
ATOM 1488 O O . LYS A 1 177 ? 0.809 14.016 10.587 1.00 90.44 177 LYS A O 1
ATOM 1493 N N . LYS A 1 178 ? -0.035 13.256 8.659 1.00 90.31 178 LYS A N 1
ATOM 1494 C CA . LYS A 1 178 ? -0.485 14.573 8.192 1.00 90.31 178 LYS A CA 1
ATOM 1495 C C . LYS A 1 178 ? -1.618 15.124 9.063 1.00 90.31 178 LYS A C 1
ATOM 1497 O O . LYS A 1 178 ? -1.647 16.317 9.334 1.00 90.31 178 LYS A O 1
ATOM 1502 N N . ILE A 1 179 ? -2.555 14.272 9.473 1.00 89.12 179 ILE A N 1
ATOM 1503 C CA . ILE A 1 179 ? -3.669 14.660 10.346 1.00 89.12 179 ILE A CA 1
ATOM 1504 C C . ILE A 1 179 ? -3.151 15.016 11.742 1.00 89.12 179 ILE A C 1
ATOM 1506 O O . ILE A 1 179 ? -3.592 16.015 12.303 1.00 89.12 179 ILE A O 1
ATOM 1510 N N . GLU A 1 180 ? -2.208 14.239 12.275 1.00 88.25 180 GLU A N 1
ATOM 1511 C CA . GLU A 1 180 ? -1.558 14.503 13.567 1.00 88.25 180 GLU A CA 1
ATOM 1512 C C . GLU A 1 180 ? -0.836 15.856 13.559 1.00 88.25 180 GLU A C 1
ATOM 1514 O O . GLU A 1 180 ? -1.178 16.724 14.358 1.00 88.25 180 GLU A O 1
ATOM 1519 N N . ALA A 1 181 ? 0.045 16.088 12.581 1.00 88.50 181 ALA A N 1
ATOM 1520 C CA . ALA A 1 181 ? 0.784 17.347 12.450 1.00 88.50 181 ALA A CA 1
ATOM 1521 C C . ALA A 1 181 ? -0.141 18.569 12.300 1.00 88.50 181 ALA A C 1
ATOM 1523 O O . ALA A 1 181 ? 0.104 19.624 12.882 1.00 88.50 181 ALA A O 1
ATOM 1524 N N . ASN A 1 182 ? -1.239 18.430 11.548 1.00 87.44 182 ASN A N 1
ATOM 1525 C CA . ASN A 1 182 ? -2.216 19.507 11.397 1.00 87.44 182 ASN A CA 1
ATOM 1526 C C . ASN A 1 182 ? -2.920 19.845 12.723 1.00 87.44 182 ASN A C 1
ATOM 1528 O O . ASN A 1 182 ? -3.209 21.012 12.971 1.00 87.44 182 ASN A O 1
ATOM 1532 N N . ARG A 1 183 ? -3.207 18.853 13.574 1.00 83.31 183 ARG A N 1
ATOM 1533 C CA . ARG A 1 183 ? -3.849 19.082 14.880 1.00 83.31 183 ARG A CA 1
ATOM 1534 C C . ARG A 1 183 ? -2.900 19.721 15.885 1.00 83.31 183 ARG A C 1
ATOM 1536 O O . ARG A 1 183 ? -3.320 20.615 16.606 1.00 83.31 183 ARG A O 1
ATOM 1543 N N . GLU A 1 184 ? -1.640 19.298 15.901 1.00 81.00 184 GLU A N 1
ATOM 1544 C CA . GLU A 1 184 ? -0.600 19.930 16.725 1.00 81.00 184 GLU A CA 1
ATOM 1545 C C . GLU A 1 184 ? -0.469 21.414 16.362 1.00 81.00 184 GLU A C 1
ATOM 1547 O O . GLU A 1 184 ? -0.612 22.274 17.224 1.00 81.00 184 GLU A O 1
ATOM 1552 N N . SER A 1 185 ? -0.397 21.730 15.063 1.00 75.81 185 SER A N 1
ATOM 1553 C CA . SER A 1 185 ? -0.319 23.120 14.595 1.00 75.81 185 SER A CA 1
ATOM 1554 C C . SER A 1 185 ? -1.545 23.989 14.919 1.00 75.81 185 SER A C 1
ATOM 1556 O O . SER A 1 185 ? -1.431 25.210 14.933 1.00 75.81 185 SER A O 1
ATOM 1558 N N . GLN A 1 186 ? -2.716 23.385 15.154 1.00 72.75 186 GLN A N 1
ATOM 1559 C CA . GLN A 1 186 ? -3.934 24.101 15.555 1.00 72.75 186 GLN A CA 1
ATOM 1560 C C . GLN A 1 186 ? -4.007 24.315 17.068 1.00 72.75 186 GLN A C 1
ATOM 1562 O O . GLN A 1 186 ? -4.530 25.334 17.507 1.00 72.75 186 GLN A O 1
ATOM 1567 N N . ASN A 1 187 ? -3.477 23.379 17.857 1.00 68.56 187 ASN A N 1
ATOM 1568 C CA . ASN A 1 187 ? -3.419 23.511 19.310 1.00 68.56 187 ASN A CA 1
ATOM 1569 C C . ASN A 1 187 ? -2.363 24.533 19.756 1.00 68.56 187 ASN A C 1
ATOM 1571 O O . ASN A 1 187 ? -2.559 25.168 20.782 1.00 68.56 187 ASN A O 1
ATOM 1575 N N . ASP A 1 188 ? -1.301 24.740 18.972 1.00 63.75 188 ASP A N 1
ATOM 1576 C CA . ASP A 1 188 ? -0.271 25.758 19.238 1.00 63.75 188 ASP A CA 1
ATOM 1577 C C . ASP A 1 188 ? -0.719 27.199 18.889 1.00 63.75 188 ASP A C 1
ATOM 1579 O O . ASP A 1 188 ? 0.029 28.154 19.101 1.00 63.75 188 ASP A O 1
ATOM 1583 N N . GLN A 1 189 ? -1.920 27.375 18.320 1.00 54.44 189 GLN A N 1
ATOM 1584 C CA . GLN A 1 189 ? -2.500 28.677 17.942 1.00 54.44 189 GLN A CA 1
ATOM 1585 C C . GLN A 1 189 ? -3.572 29.191 18.923 1.00 54.44 189 GLN A C 1
ATOM 1587 O O . GLN A 1 189 ? -4.177 30.233 18.656 1.00 54.44 189 GLN A O 1
ATOM 1592 N N . ILE A 1 190 ? -3.816 28.478 20.028 1.00 51.09 190 ILE A N 1
ATOM 1593 C CA . ILE A 1 190 ? -4.782 28.820 21.090 1.00 51.09 190 ILE A CA 1
ATOM 1594 C C . ILE A 1 190 ? -4.014 29.131 22.374 1.00 51.09 190 ILE A C 1
ATOM 1596 O O . ILE A 1 190 ? -4.372 30.135 23.029 1.00 51.09 190 ILE A O 1
#